Protein AF-A0A183PW23-F1 (afdb_monomer_lite)

Sequence (279 aa):
LYFDKVSYIGGGRPQRYSFQGCLRQIRINGIDVEWDKLDPTTRHRSIINGSCMIQDRCNPNPCKHEAPCSQTGSTFYCDCTNTGYAGAVCHQSEYFTSCSEAGLFYALQQSTINITIDMDGSGVLEPIEVTCDFTDQNTVMTMLHHDAPDDVVVDGYQAPGSYRRKLNYGRADRETLGELVRRSIECDQSLTYQCWNAKLLQLPAGGGTTYENRAWGWWVSQDGRPQFYWGGGVPGLQKCACGVEGTCTGDSLTCNCDSDGSATPPLVDTGLLQFKVSN

Secondary structure (DSSP, 8-state):
--------SS--SS-S----S--S--EETTEE--GGGS-GGGS-TT--SS------TTSS---STTPPEEE-SS-EEE--TTTTEETTTT-EE-SBS-HHHHHHHHTTT-SEEEEEE-SSSSSSSPPEEEEEE-SSTT--EEE---S--S-----S--STT-S------TT--HHHHHHHHHHSS---EEEEEEESS--SSSPPTT-SSSSTTS-S--EE-TTS-EE---TT--TTS---HHHHHT--STT-SS-GGGSSS-SSPPEEEEEEE------

Structure (mmCIF, N/CA/C/O backbone):
data_AF-A0A183PW23-F1
#
_entry.id   AF-A0A183PW23-F1
#
loop_
_atom_site.group_PDB
_atom_site.id
_atom_site.type_symbol
_atom_site.label_atom_id
_atom_site.label_alt_id
_atom_site.label_comp_id
_atom_site.label_asym_id
_atom_site.label_entity_id
_atom_site.label_seq_id
_atom_site.pdbx_PDB_ins_code
_atom_site.Cartn_x
_atom_site.Cartn_y
_atom_site.Cartn_z
_atom_site.occupancy
_atom_site.B_iso_or_equiv
_atom_site.auth_seq_id
_atom_site.auth_comp_id
_atom_site.auth_asym_id
_atom_site.auth_atom_id
_atom_site.pdbx_PDB_model_num
ATOM 1 N N . LEU A 1 1 ? 60.496 -6.733 -50.782 1.00 38.72 1 LEU A N 1
ATOM 2 C CA . LEU A 1 1 ? 59.115 -6.209 -50.694 1.00 38.72 1 LEU A CA 1
ATOM 3 C C . LEU A 1 1 ? 58.920 -5.689 -49.278 1.00 38.72 1 LEU A C 1
ATOM 5 O O . LEU A 1 1 ? 58.749 -6.486 -48.366 1.00 38.72 1 LEU A O 1
ATOM 9 N N . TYR A 1 2 ? 59.094 -4.383 -49.084 1.00 41.22 2 TYR A N 1
ATOM 10 C CA . TYR A 1 2 ? 58.805 -3.727 -47.810 1.00 41.22 2 TYR A CA 1
ATOM 11 C C . TYR A 1 2 ? 57.298 -3.471 -47.809 1.00 41.22 2 TYR A C 1
ATOM 13 O O . TYR A 1 2 ? 56.807 -2.719 -48.644 1.00 41.22 2 TYR A O 1
ATOM 21 N N . PHE A 1 3 ? 56.549 -4.180 -46.970 1.00 47.16 3 PHE A N 1
ATOM 22 C CA . PHE A 1 3 ? 55.158 -3.823 -46.736 1.00 47.16 3 PHE A CA 1
ATOM 23 C C . PHE A 1 3 ? 55.173 -2.709 -45.698 1.00 47.16 3 PHE A C 1
ATOM 25 O O . PHE A 1 3 ? 55.519 -2.961 -44.541 1.00 47.16 3 PHE A O 1
ATOM 32 N N . ASP A 1 4 ? 54.832 -1.487 -46.104 1.00 57.78 4 ASP A N 1
ATOM 33 C CA . ASP A 1 4 ? 54.520 -0.437 -45.143 1.00 57.78 4 ASP A CA 1
ATOM 34 C C . ASP A 1 4 ? 53.407 -0.958 -44.234 1.00 57.78 4 ASP A C 1
ATOM 36 O O . ASP A 1 4 ? 52.317 -1.328 -44.684 1.00 57.78 4 ASP A O 1
ATOM 40 N N . LYS A 1 5 ? 53.703 -1.064 -42.937 1.00 62.53 5 LYS A N 1
ATOM 41 C CA . LYS A 1 5 ? 52.697 -1.425 -41.941 1.00 62.53 5 LYS A CA 1
ATOM 42 C C . LYS A 1 5 ? 51.718 -0.260 -41.842 1.00 62.53 5 LYS A C 1
ATOM 44 O O . LYS A 1 5 ? 51.987 0.724 -41.161 1.00 62.53 5 LYS A O 1
ATOM 49 N N . VAL A 1 6 ? 50.587 -0.370 -42.532 1.00 71.38 6 VAL A N 1
ATOM 50 C CA . VAL A 1 6 ? 49.488 0.589 -42.413 1.00 71.38 6 VAL A CA 1
ATOM 51 C C . VAL A 1 6 ? 48.767 0.337 -41.091 1.00 71.38 6 VAL A C 1
ATOM 53 O O . VAL A 1 6 ? 48.172 -0.722 -40.892 1.00 71.38 6 VAL A O 1
ATOM 56 N N . SER A 1 7 ? 48.815 1.320 -40.196 1.00 73.56 7 SER A N 1
ATOM 57 C CA . SER A 1 7 ? 48.045 1.322 -38.952 1.00 73.56 7 SER A CA 1
ATOM 58 C C . SER A 1 7 ? 46.729 2.060 -39.171 1.00 73.56 7 SER A C 1
ATOM 60 O O . SER A 1 7 ? 46.723 3.208 -39.609 1.00 73.56 7 SER A O 1
ATOM 62 N N . TYR A 1 8 ? 45.611 1.415 -38.847 1.00 79.25 8 TYR A N 1
ATOM 63 C CA . TYR A 1 8 ? 44.294 2.047 -38.864 1.00 79.25 8 TYR A CA 1
ATOM 64 C C . TYR A 1 8 ? 43.950 2.547 -37.463 1.00 79.25 8 TYR A C 1
ATOM 66 O O . TYR A 1 8 ? 44.144 1.836 -36.478 1.00 79.25 8 TYR A O 1
ATOM 74 N N . ILE A 1 9 ? 43.421 3.765 -37.373 1.00 80.00 9 ILE A N 1
ATOM 75 C CA . ILE A 1 9 ? 42.962 4.361 -36.118 1.00 80.00 9 ILE A CA 1
ATOM 76 C C . ILE A 1 9 ? 41.440 4.461 -36.190 1.00 80.00 9 ILE A C 1
ATOM 78 O O . ILE A 1 9 ? 40.901 5.065 -37.115 1.00 80.00 9 ILE A O 1
ATOM 82 N N . GLY A 1 10 ? 40.743 3.847 -35.231 1.00 78.94 10 GLY A N 1
ATOM 83 C CA . GLY A 1 10 ? 39.281 3.901 -35.154 1.00 78.94 10 GLY A CA 1
ATOM 84 C C . GLY A 1 10 ? 38.534 3.074 -36.212 1.00 78.94 10 GLY A C 1
ATOM 85 O O . GLY A 1 10 ? 37.346 3.290 -36.420 1.00 78.94 10 GLY A O 1
ATOM 86 N N . GLY A 1 11 ? 39.189 2.121 -36.878 1.00 78.50 11 GLY A N 1
ATOM 87 C CA . GLY A 1 11 ? 38.564 1.221 -37.854 1.00 78.50 11 GLY A CA 1
ATOM 88 C C . GLY A 1 11 ? 39.561 0.214 -38.426 1.00 78.50 11 GLY A C 1
ATOM 89 O O . GLY A 1 11 ? 40.685 0.114 -37.944 1.00 78.50 11 GLY A O 1
ATOM 90 N N . GLY A 1 12 ? 39.170 -0.529 -39.463 1.00 75.69 12 GLY A N 1
ATOM 91 C CA . GLY A 1 12 ? 40.051 -1.492 -40.131 1.00 75.69 12 GLY A CA 1
ATOM 92 C C . GLY A 1 12 ? 39.490 -2.005 -41.456 1.00 75.69 12 GLY A C 1
ATOM 93 O O . GLY A 1 12 ? 38.368 -1.669 -41.842 1.00 75.69 12 GLY A O 1
ATOM 94 N N . ARG A 1 13 ? 40.278 -2.820 -42.168 1.00 72.06 13 ARG A N 1
ATOM 95 C CA . ARG A 1 13 ? 39.834 -3.557 -43.361 1.00 72.06 13 ARG A CA 1
ATOM 96 C C . ARG A 1 13 ? 39.830 -5.070 -43.080 1.00 72.06 13 ARG A C 1
ATOM 98 O O . ARG A 1 13 ? 40.847 -5.568 -42.606 1.00 72.06 13 ARG A O 1
ATOM 105 N N . PRO A 1 14 ? 38.752 -5.804 -43.417 1.00 66.69 14 PRO A N 1
ATOM 106 C CA . PRO A 1 14 ? 37.478 -5.302 -43.940 1.00 66.69 14 PRO A CA 1
ATOM 107 C C . PRO A 1 14 ? 36.703 -4.508 -42.874 1.00 66.69 14 PRO A C 1
ATOM 109 O O . PRO A 1 14 ? 36.772 -4.819 -41.686 1.00 66.69 14 PRO A O 1
ATOM 112 N N . GLN A 1 15 ? 35.967 -3.480 -43.301 1.00 65.25 15 GLN A N 1
ATOM 113 C CA . GLN A 1 15 ? 35.147 -2.661 -42.404 1.00 65.25 15 GLN A CA 1
ATOM 114 C C . GLN A 1 15 ? 33.946 -3.477 -41.919 1.00 65.25 15 GLN A C 1
ATOM 116 O O . GLN A 1 15 ? 32.915 -3.524 -42.581 1.00 65.25 15 GLN A O 1
ATOM 121 N N . ARG A 1 16 ? 34.091 -4.157 -40.780 1.00 61.84 16 ARG A N 1
ATOM 122 C CA . ARG A 1 16 ? 32.951 -4.753 -40.064 1.00 61.84 16 ARG A CA 1
ATOM 123 C C . ARG A 1 16 ? 32.475 -3.863 -38.922 1.00 61.84 16 ARG A C 1
ATOM 125 O O . ARG A 1 16 ? 31.277 -3.684 -38.769 1.00 61.84 16 ARG A O 1
ATOM 132 N N . TYR A 1 17 ? 33.408 -3.265 -38.182 1.00 67.06 17 TYR A N 1
ATOM 133 C CA . TYR A 1 17 ? 33.128 -2.352 -37.076 1.00 67.06 17 TYR A CA 1
ATOM 134 C C . TYR A 1 17 ? 34.172 -1.231 -37.064 1.00 67.06 17 TYR A C 1
ATOM 136 O O . TYR A 1 17 ? 35.362 -1.485 -37.264 1.00 67.06 17 TYR A O 1
ATOM 144 N N . SER A 1 18 ? 33.718 -0.002 -36.836 1.00 79.38 18 SER A N 1
ATOM 145 C CA . SER A 1 18 ? 34.556 1.192 -36.701 1.00 79.38 18 SER A CA 1
ATOM 146 C C . SER A 1 18 ? 34.210 1.881 -35.387 1.00 79.38 18 SER A C 1
ATOM 148 O O . SER A 1 18 ? 33.091 1.762 -34.892 1.00 79.38 18 SER A O 1
ATOM 150 N N . PHE A 1 19 ? 35.165 2.602 -34.819 1.00 83.88 19 PHE A N 1
ATOM 151 C CA . PHE A 1 19 ? 34.952 3.390 -33.618 1.00 83.88 19 PHE A CA 1
ATOM 152 C C . PHE A 1 19 ? 33.948 4.516 -33.897 1.00 83.88 19 PHE A C 1
ATOM 154 O O . PHE A 1 19 ? 34.124 5.302 -34.828 1.00 83.88 19 PHE A O 1
ATOM 161 N N . GLN A 1 20 ? 32.913 4.600 -33.063 1.00 81.06 20 GLN A N 1
ATOM 162 C CA . GLN A 1 20 ? 31.949 5.693 -33.047 1.00 81.06 20 GLN A CA 1
ATOM 163 C C . GLN A 1 20 ? 32.025 6.344 -31.670 1.00 81.06 20 GLN A C 1
ATOM 165 O O . GLN A 1 20 ? 31.544 5.802 -30.681 1.00 81.06 20 GLN A O 1
ATOM 170 N N . GLY A 1 21 ? 32.710 7.474 -31.596 1.00 81.94 21 GLY A N 1
ATOM 171 C CA . GLY A 1 21 ? 33.104 8.063 -30.328 1.00 81.94 21 GLY A CA 1
ATOM 172 C C . GLY A 1 21 ? 33.870 9.358 -30.551 1.00 81.94 21 GLY A C 1
ATOM 173 O O . GLY A 1 21 ? 34.148 9.743 -31.688 1.00 81.94 21 GLY A O 1
ATOM 174 N N . CYS A 1 22 ? 34.280 9.989 -29.460 1.00 85.38 22 CYS A N 1
ATOM 175 C CA . CYS A 1 22 ? 35.210 11.107 -29.501 1.00 85.38 22 CYS A CA 1
ATOM 176 C C . CYS A 1 22 ? 36.550 10.661 -28.927 1.00 85.38 22 CYS A C 1
ATOM 178 O O . CYS A 1 22 ? 36.616 10.128 -27.820 1.00 85.38 22 CYS A O 1
ATOM 180 N N . LEU A 1 23 ? 37.622 10.869 -29.689 1.00 86.88 23 LEU A N 1
ATOM 181 C CA . LEU A 1 23 ? 38.984 10.627 -29.227 1.00 86.88 23 LEU A CA 1
ATOM 182 C C . LEU A 1 23 ? 39.590 11.967 -28.842 1.00 86.88 23 LEU A C 1
ATOM 184 O O . LEU A 1 23 ? 39.728 12.854 -29.679 1.00 86.88 23 LEU A O 1
ATOM 188 N N . ARG A 1 24 ? 39.948 12.109 -27.567 1.00 87.06 24 ARG A N 1
ATOM 189 C CA . ARG A 1 24 ? 40.637 13.306 -27.076 1.00 87.06 24 ARG A CA 1
ATOM 190 C C . ARG A 1 24 ? 42.134 13.265 -27.371 1.00 87.06 24 ARG A C 1
ATOM 192 O O . ARG A 1 24 ? 42.734 14.300 -27.626 1.00 87.06 24 ARG A O 1
ATOM 199 N N . GLN A 1 25 ? 42.734 12.079 -27.304 1.00 88.56 25 GLN A N 1
ATOM 200 C CA . GLN A 1 25 ? 44.167 11.886 -27.486 1.00 88.56 25 GLN A CA 1
ATOM 201 C C . GLN A 1 25 ? 44.439 10.492 -28.041 1.00 88.56 25 GLN A C 1
ATOM 203 O O . GLN A 1 25 ? 43.834 9.515 -27.599 1.00 88.56 25 GLN A O 1
ATOM 208 N N . ILE A 1 26 ? 45.359 10.404 -28.999 1.00 87.88 26 ILE A N 1
ATOM 209 C CA . ILE A 1 26 ? 45.811 9.146 -29.590 1.00 87.88 26 ILE A CA 1
ATOM 210 C C . ILE A 1 26 ? 47.333 9.108 -29.485 1.00 87.88 26 ILE A C 1
ATOM 212 O O . ILE A 1 26 ? 48.004 10.041 -29.918 1.00 87.88 26 ILE A O 1
ATOM 216 N N . ARG A 1 27 ? 47.872 8.019 -28.930 1.00 90.00 27 ARG A N 1
ATOM 217 C CA . ARG A 1 27 ? 49.314 7.766 -28.823 1.00 90.00 27 ARG A CA 1
ATOM 218 C C . ARG A 1 27 ? 49.666 6.462 -29.514 1.00 90.00 27 ARG A C 1
ATOM 220 O O . ARG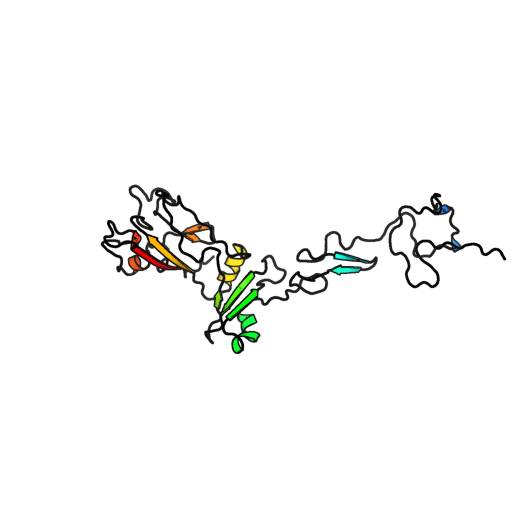 A 1 27 ? 49.048 5.439 -29.232 1.00 90.00 27 ARG A O 1
ATOM 227 N N . ILE A 1 28 ? 50.680 6.485 -30.372 1.00 85.31 28 ILE A N 1
ATOM 228 C CA . ILE A 1 28 ? 51.217 5.291 -31.034 1.00 85.31 28 ILE A CA 1
ATOM 229 C C . ILE A 1 28 ? 52.700 5.204 -30.689 1.00 85.31 28 ILE A C 1
ATOM 231 O O . ILE A 1 28 ? 53.453 6.136 -30.948 1.00 85.31 28 ILE A O 1
ATOM 235 N N . ASN A 1 29 ? 53.121 4.095 -30.071 1.00 87.31 29 ASN A N 1
ATOM 236 C CA . ASN A 1 29 ? 54.501 3.889 -29.606 1.00 87.31 29 ASN A CA 1
ATOM 237 C C . ASN A 1 29 ? 55.037 5.039 -28.726 1.00 87.31 29 ASN A C 1
ATOM 239 O O . ASN A 1 29 ? 56.203 5.408 -28.815 1.00 87.31 29 ASN A O 1
ATOM 243 N N . GLY A 1 30 ? 54.173 5.629 -27.893 1.00 87.81 30 GLY A N 1
ATOM 244 C CA . GLY A 1 30 ? 54.530 6.739 -27.000 1.00 87.81 30 GLY A CA 1
ATOM 245 C C . GLY A 1 30 ? 54.560 8.125 -27.653 1.00 87.81 30 GLY A C 1
ATOM 246 O O . GLY A 1 30 ? 54.764 9.105 -26.944 1.00 87.81 30 GLY A O 1
ATOM 247 N N . ILE A 1 31 ? 54.313 8.227 -28.961 1.00 88.06 31 ILE A N 1
ATOM 248 C CA . ILE A 1 31 ? 54.266 9.495 -29.697 1.00 88.06 31 ILE A CA 1
ATOM 249 C C . ILE A 1 31 ? 52.804 9.916 -29.874 1.00 88.06 31 ILE A C 1
ATOM 251 O O . ILE A 1 31 ? 51.972 9.110 -30.304 1.00 88.06 31 ILE A O 1
ATOM 255 N N . ASP A 1 32 ? 52.486 11.167 -29.532 1.00 90.19 32 ASP A N 1
ATOM 256 C CA . ASP A 1 32 ? 51.164 11.754 -29.762 1.00 90.19 32 ASP A CA 1
ATOM 257 C C . ASP A 1 32 ? 50.894 11.897 -31.270 1.00 90.19 32 ASP A C 1
ATOM 259 O O . ASP A 1 32 ? 51.731 12.374 -32.038 1.00 90.19 32 ASP A O 1
ATOM 263 N N . VAL A 1 33 ? 49.710 11.468 -31.702 1.00 86.88 33 VAL A N 1
ATOM 264 C CA . VAL A 1 33 ? 49.259 11.631 -33.085 1.00 86.88 33 VAL A CA 1
ATOM 265 C C . VAL A 1 33 ? 48.689 13.035 -33.249 1.00 86.88 33 VAL A C 1
ATOM 267 O O . VAL A 1 33 ? 47.600 13.341 -32.767 1.00 86.88 33 VAL A O 1
ATOM 270 N N . GLU A 1 34 ? 49.423 13.888 -33.956 1.00 87.31 34 GLU A N 1
ATOM 271 C CA . GLU A 1 34 ? 48.989 15.245 -34.282 1.00 87.31 34 GLU A CA 1
ATOM 272 C C . GLU A 1 34 ? 48.122 15.246 -35.548 1.00 87.31 34 GLU A C 1
ATOM 274 O O . GLU A 1 34 ? 48.579 14.863 -36.627 1.00 87.31 34 GLU A O 1
ATOM 279 N N . TRP A 1 35 ? 46.870 15.703 -35.428 1.00 85.38 35 TRP A N 1
ATOM 280 C CA . TRP A 1 35 ? 45.889 15.706 -36.521 1.00 85.38 35 TRP A CA 1
ATOM 281 C C . TRP A 1 35 ? 46.404 16.387 -37.793 1.00 85.38 35 TRP A C 1
ATOM 283 O O . TRP A 1 35 ? 46.244 15.850 -38.888 1.00 85.38 35 TRP A O 1
ATOM 293 N N . ASP A 1 36 ? 47.062 17.538 -37.659 1.00 87.06 36 ASP A N 1
ATOM 294 C CA . ASP A 1 36 ? 47.535 18.335 -38.795 1.00 87.06 36 ASP A CA 1
ATOM 295 C C . ASP A 1 36 ? 48.702 17.678 -39.548 1.00 87.06 36 ASP A C 1
ATOM 297 O O . ASP A 1 36 ? 48.933 17.999 -40.712 1.00 87.06 36 ASP A O 1
ATOM 301 N N . LYS A 1 37 ? 49.389 16.707 -38.927 1.00 87.25 37 LYS A N 1
ATOM 302 C CA . LYS A 1 37 ? 50.489 15.940 -39.535 1.00 87.25 37 LYS A CA 1
ATOM 303 C C . LYS A 1 37 ? 50.028 14.668 -40.262 1.00 87.25 37 LYS A C 1
ATOM 305 O O . LYS A 1 37 ? 50.840 14.028 -40.924 1.00 87.25 37 LYS A O 1
ATOM 310 N N . LEU A 1 38 ? 48.754 14.279 -40.148 1.00 83.06 38 LEU A N 1
ATOM 311 C CA . LEU A 1 38 ? 48.199 13.114 -40.852 1.00 83.06 38 LEU A CA 1
ATOM 312 C C . LEU A 1 38 ? 47.933 13.425 -42.333 1.00 83.06 38 LEU A C 1
ATOM 314 O O . LEU A 1 38 ? 47.516 14.531 -42.659 1.00 83.06 38 LEU A O 1
ATOM 318 N N . ASP A 1 39 ? 48.060 12.445 -43.229 1.00 86.06 39 ASP A N 1
ATOM 319 C CA . ASP A 1 39 ? 47.711 12.613 -44.650 1.00 86.06 39 ASP A CA 1
ATOM 320 C C . ASP A 1 39 ? 46.200 12.902 -44.821 1.00 86.06 39 ASP A C 1
ATOM 322 O O . ASP A 1 39 ? 45.382 12.035 -44.488 1.00 86.06 39 ASP A O 1
ATOM 326 N N . PRO A 1 40 ? 45.794 14.075 -45.353 1.00 83.75 40 PRO A N 1
ATOM 327 C CA . PRO A 1 40 ? 44.390 14.430 -45.564 1.00 83.75 40 PRO A CA 1
ATOM 328 C C . PRO A 1 40 ? 43.612 13.438 -46.435 1.00 83.75 40 PRO A C 1
ATOM 330 O O . PRO A 1 40 ? 42.423 13.234 -46.200 1.00 83.75 40 PRO A O 1
ATOM 333 N N . THR A 1 41 ? 44.265 12.796 -47.409 1.00 84.00 41 THR A N 1
ATOM 334 C CA . THR A 1 41 ? 43.621 11.873 -48.361 1.00 84.00 41 THR A CA 1
ATOM 335 C C . THR A 1 41 ? 43.208 10.547 -47.724 1.00 84.00 41 THR A C 1
ATOM 337 O O . THR A 1 41 ? 42.312 9.864 -48.218 1.00 84.00 41 THR A O 1
ATOM 340 N N . THR A 1 42 ? 43.818 10.201 -46.589 1.00 80.12 42 THR A N 1
ATOM 341 C CA . THR A 1 42 ? 43.529 8.975 -45.832 1.00 80.12 42 THR A CA 1
ATOM 342 C C . THR A 1 42 ? 42.456 9.152 -44.756 1.00 80.12 42 THR A C 1
ATOM 344 O O . THR A 1 42 ? 42.025 8.174 -44.140 1.00 80.12 42 THR A O 1
ATOM 347 N N . ARG A 1 43 ? 41.992 10.386 -44.520 1.00 84.06 43 ARG A N 1
ATOM 348 C CA . ARG A 1 43 ? 41.006 10.695 -43.478 1.00 84.06 43 ARG A CA 1
ATOM 349 C C . ARG A 1 43 ? 39.605 10.338 -43.960 1.00 84.06 43 ARG A C 1
ATOM 351 O O . ARG A 1 43 ? 39.178 10.730 -45.044 1.00 84.06 43 ARG A O 1
ATOM 358 N N . HIS A 1 44 ? 38.848 9.623 -43.131 1.00 85.06 44 HIS A N 1
ATOM 359 C CA . HIS A 1 44 ? 37.446 9.364 -43.436 1.00 85.06 44 HIS A CA 1
ATOM 360 C C . HIS A 1 44 ? 36.619 10.641 -43.234 1.00 85.06 44 HIS A C 1
ATOM 362 O O . HIS A 1 44 ? 36.736 11.303 -42.205 1.00 85.06 44 HIS A O 1
ATOM 368 N N . ARG A 1 45 ? 35.724 10.947 -44.180 1.00 84.38 45 ARG A N 1
ATOM 369 C CA . ARG A 1 45 ? 34.854 12.145 -44.184 1.00 84.38 45 ARG A CA 1
ATOM 370 C C . ARG A 1 45 ? 33.991 12.342 -42.931 1.00 84.38 45 ARG A C 1
ATOM 372 O O . ARG A 1 45 ? 33.510 13.438 -42.689 1.00 84.38 45 ARG A O 1
ATOM 379 N N . SER A 1 46 ? 33.763 11.277 -42.166 1.00 80.62 46 SER A N 1
ATOM 380 C CA . SER A 1 46 ? 32.970 11.311 -40.929 1.00 80.62 46 SER A CA 1
ATOM 381 C C . SER A 1 46 ? 33.760 11.788 -39.70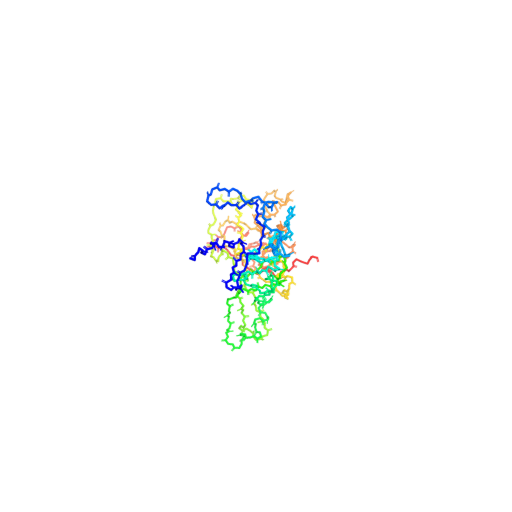5 1.00 80.62 46 SER A C 1
ATOM 383 O O . SER A 1 46 ? 33.167 11.930 -38.642 1.00 80.62 46 SER A O 1
ATOM 385 N N . ILE A 1 47 ? 35.078 11.993 -39.819 1.00 83.56 47 ILE A N 1
ATOM 386 C CA . ILE A 1 47 ? 35.911 12.464 -38.709 1.00 83.56 47 ILE A CA 1
ATOM 387 C C . ILE A 1 47 ? 35.887 13.993 -38.684 1.00 83.56 47 ILE A C 1
ATOM 389 O O . ILE A 1 47 ? 36.278 14.643 -39.652 1.00 83.56 47 ILE A O 1
ATOM 393 N N . ILE A 1 48 ? 35.459 14.555 -37.557 1.00 84.44 48 ILE A N 1
ATOM 394 C CA . ILE A 1 48 ? 35.406 15.998 -37.314 1.00 84.44 48 ILE A CA 1
ATOM 395 C C . ILE A 1 48 ? 36.474 16.332 -36.270 1.00 84.44 48 ILE A C 1
ATOM 397 O O . ILE A 1 48 ? 36.472 15.755 -35.185 1.00 84.44 48 ILE A O 1
ATOM 401 N N . ASN A 1 49 ? 37.396 17.244 -36.592 1.00 85.94 49 ASN A N 1
ATOM 402 C CA . ASN A 1 49 ? 38.400 17.720 -35.638 1.00 85.94 49 ASN A CA 1
ATOM 403 C C . ASN A 1 49 ? 37.870 18.911 -34.828 1.00 85.94 49 ASN A C 1
ATOM 405 O O . ASN A 1 49 ? 37.148 19.752 -35.359 1.00 85.94 49 ASN A O 1
ATOM 409 N N . GLY A 1 50 ? 38.255 18.994 -33.555 1.00 83.19 50 GLY A N 1
ATOM 410 C CA . GLY A 1 50 ? 37.924 20.120 -32.675 1.00 83.19 50 GLY A CA 1
ATOM 411 C C . GLY A 1 50 ? 36.489 20.141 -32.137 1.00 83.19 50 GLY A C 1
ATOM 412 O O . GLY A 1 50 ? 36.135 21.069 -31.416 1.00 83.19 50 GLY A O 1
ATOM 413 N N . SER A 1 51 ? 35.664 19.136 -32.444 1.00 82.56 51 SER A N 1
ATOM 414 C CA . SER A 1 51 ? 34.301 19.028 -31.918 1.00 82.56 51 SER A CA 1
ATOM 415 C C . SER A 1 51 ? 33.921 17.578 -31.628 1.00 82.56 51 SER A C 1
ATOM 417 O O . SER A 1 51 ? 34.310 16.663 -32.351 1.00 82.56 51 SER A O 1
ATOM 419 N N . CYS A 1 52 ? 33.142 17.382 -30.564 1.00 82.88 52 CYS A N 1
ATOM 420 C CA . CYS A 1 52 ? 32.525 16.114 -30.206 1.00 82.88 52 CYS A CA 1
ATOM 421 C C . CYS A 1 52 ? 31.008 16.287 -30.256 1.00 82.88 52 CYS A C 1
ATOM 423 O O . CYS A 1 52 ? 30.415 16.863 -29.350 1.00 82.88 52 CYS A O 1
ATOM 425 N N . MET A 1 53 ? 30.388 15.799 -31.328 1.00 79.00 53 MET A N 1
ATOM 426 C CA . MET A 1 53 ? 28.939 15.912 -31.543 1.00 79.00 53 MET A CA 1
ATOM 427 C C . MET A 1 53 ? 28.159 14.708 -30.995 1.00 79.00 53 MET A C 1
ATOM 429 O O . MET A 1 53 ? 26.994 14.516 -31.339 1.00 79.00 53 MET A O 1
ATOM 433 N N . ILE A 1 54 ? 28.793 13.863 -30.175 1.00 80.25 54 ILE A N 1
ATOM 434 C CA . ILE A 1 54 ? 28.093 12.763 -29.512 1.00 80.25 54 ILE A CA 1
ATOM 435 C C . ILE A 1 54 ? 27.333 13.339 -28.331 1.00 80.25 54 ILE A C 1
ATOM 437 O O . ILE A 1 54 ? 27.919 13.851 -27.382 1.00 80.25 54 ILE A O 1
ATOM 441 N N . GLN A 1 55 ? 26.013 13.254 -28.424 1.00 84.12 55 GLN A N 1
ATOM 442 C CA . GLN A 1 55 ? 25.125 13.568 -27.325 1.00 84.12 55 GLN A CA 1
ATOM 443 C C . GLN A 1 55 ? 25.095 12.379 -26.372 1.00 84.12 55 GLN A C 1
ATOM 445 O O . GLN A 1 55 ? 24.794 11.269 -26.806 1.00 84.12 55 GLN A O 1
ATOM 450 N N . ASP A 1 56 ? 25.360 12.625 -25.092 1.00 88.12 56 ASP A N 1
ATOM 451 C CA . ASP A 1 56 ? 25.090 11.643 -24.050 1.00 88.12 56 ASP A CA 1
ATOM 452 C C . ASP A 1 56 ? 23.572 11.496 -23.895 1.00 88.12 56 ASP A C 1
ATOM 454 O O . ASP A 1 56 ? 22.896 12.346 -23.319 1.00 88.12 56 ASP A O 1
ATOM 458 N N . ARG A 1 57 ? 23.021 10.437 -24.489 1.00 92.44 57 ARG A N 1
ATOM 459 C CA . ARG A 1 57 ? 21.584 10.143 -24.487 1.00 92.44 57 ARG A CA 1
ATOM 460 C C . ARG A 1 57 ? 21.098 9.531 -23.178 1.00 92.44 57 ARG A C 1
ATOM 462 O O . ARG A 1 57 ? 19.891 9.448 -22.991 1.00 92.44 57 ARG A O 1
ATOM 469 N N . CYS A 1 58 ? 22.013 9.110 -22.308 1.00 94.81 58 CYS A N 1
ATOM 470 C CA . CYS A 1 58 ? 21.702 8.547 -20.999 1.00 94.81 58 CYS A CA 1
ATOM 471 C C . CYS A 1 58 ? 21.822 9.579 -19.868 1.00 94.81 58 CYS A C 1
ATOM 473 O O . CYS A 1 58 ? 21.703 9.206 -18.703 1.00 94.81 58 CYS A O 1
ATOM 475 N N . ASN A 1 59 ? 22.055 10.860 -20.185 1.00 92.88 59 ASN A N 1
ATOM 476 C CA . ASN A 1 59 ? 22.163 11.920 -19.191 1.00 92.88 59 ASN A CA 1
ATOM 477 C C . ASN A 1 59 ? 21.335 13.170 -19.579 1.00 92.88 59 ASN A C 1
ATOM 479 O O . ASN A 1 59 ? 21.720 13.889 -20.507 1.00 92.88 59 ASN A O 1
ATOM 483 N N . PRO A 1 60 ? 20.226 13.464 -18.868 1.00 93.62 60 PRO A N 1
ATOM 484 C CA . PRO A 1 60 ? 19.657 12.663 -17.775 1.00 93.62 60 PRO A CA 1
ATOM 485 C C . PRO A 1 60 ? 19.146 11.302 -18.274 1.00 93.62 60 PRO A C 1
ATOM 487 O O . PRO A 1 60 ? 18.812 11.168 -19.450 1.00 93.62 60 PRO A O 1
ATOM 490 N N . ASN A 1 61 ? 19.098 10.297 -17.390 1.00 95.56 61 ASN A N 1
ATOM 491 C CA . ASN A 1 61 ? 18.648 8.950 -17.750 1.00 95.56 61 ASN A CA 1
ATOM 492 C C . ASN A 1 61 ? 17.195 9.004 -18.276 1.00 95.56 61 ASN A C 1
ATOM 494 O O . ASN A 1 61 ? 16.307 9.404 -17.521 1.00 95.56 61 ASN A O 1
ATOM 498 N N . PRO A 1 62 ? 16.934 8.635 -19.547 1.00 95.81 62 PRO A N 1
ATOM 499 C CA . PRO A 1 62 ? 15.586 8.655 -20.111 1.00 95.81 62 PRO A CA 1
ATOM 500 C C . PRO A 1 62 ? 14.719 7.477 -19.643 1.00 95.81 62 PRO A C 1
ATOM 502 O O . PRO A 1 62 ? 13.505 7.501 -19.850 1.00 95.81 62 PRO A O 1
ATOM 505 N N . CYS A 1 63 ? 15.321 6.440 -19.061 1.00 97.31 63 CYS A N 1
ATOM 506 C CA . CYS A 1 63 ? 14.636 5.234 -18.626 1.00 97.31 63 CYS A CA 1
ATOM 507 C C . CYS A 1 63 ? 13.903 5.464 -17.297 1.00 97.31 63 CYS A C 1
ATOM 509 O O . CYS A 1 63 ? 14.440 6.076 -16.373 1.00 97.31 63 CYS A O 1
ATOM 511 N N . LYS A 1 64 ? 12.661 4.982 -17.205 1.00 95.56 64 LYS A N 1
ATOM 512 C CA . LYS A 1 64 ? 11.832 5.066 -15.995 1.00 95.56 64 LYS A CA 1
ATOM 513 C C . LYS A 1 64 ? 12.209 3.985 -14.975 1.00 95.56 64 LYS A C 1
ATOM 515 O O . LYS A 1 64 ? 12.928 3.048 -15.311 1.00 95.56 64 LYS A O 1
ATOM 520 N N . HIS A 1 65 ? 11.729 4.147 -13.738 1.00 93.44 65 HIS A N 1
ATOM 521 C CA . HIS A 1 65 ? 11.925 3.202 -12.623 1.00 93.44 65 HIS A CA 1
ATOM 522 C C . HIS A 1 65 ? 13.397 2.830 -12.402 1.00 93.44 65 HIS A C 1
ATOM 524 O O . HIS A 1 65 ? 13.744 1.668 -12.219 1.00 93.44 65 HIS A O 1
ATOM 530 N N . GLU A 1 66 ? 14.269 3.841 -12.507 1.00 93.19 66 GLU A N 1
ATOM 531 C CA . GLU A 1 66 ? 15.721 3.728 -12.304 1.00 93.19 66 GLU A CA 1
ATOM 532 C C . GLU A 1 66 ? 16.415 2.686 -13.198 1.00 93.19 66 GLU A C 1
ATOM 534 O O . GLU A 1 66 ? 17.543 2.266 -12.931 1.00 93.19 66 GLU A O 1
ATOM 539 N N . ALA A 1 67 ? 15.770 2.302 -14.302 1.00 96.81 67 ALA A N 1
ATOM 540 C CA . ALA A 1 67 ? 16.279 1.285 -15.202 1.00 96.81 67 ALA A CA 1
ATOM 541 C C . ALA A 1 67 ? 17.637 1.696 -15.813 1.00 96.81 67 ALA A C 1
ATOM 543 O O . ALA A 1 67 ? 17.819 2.861 -16.204 1.00 96.81 67 ALA A O 1
ATOM 544 N N . PRO A 1 68 ? 18.606 0.767 -15.936 1.00 97.69 68 PRO A N 1
ATOM 545 C CA . PRO A 1 68 ? 19.901 1.064 -16.534 1.00 97.69 68 PRO A CA 1
ATOM 546 C C . PRO A 1 68 ? 19.785 1.541 -17.987 1.00 97.69 68 PRO A C 1
ATOM 548 O O . PRO A 1 68 ? 19.147 0.897 -18.822 1.00 97.69 68 PRO A O 1
ATOM 551 N N . CYS A 1 69 ? 20.466 2.646 -18.307 1.00 97.56 69 CYS A N 1
ATOM 552 C CA . CYS A 1 69 ? 20.576 3.162 -19.670 1.00 97.56 69 CYS A CA 1
ATOM 553 C C . CYS A 1 69 ? 21.936 2.831 -20.280 1.00 97.56 69 CYS A C 1
ATOM 555 O O . CYS A 1 69 ? 22.988 3.072 -19.684 1.00 97.56 69 CYS A O 1
ATOM 557 N N . SER A 1 70 ? 21.913 2.337 -21.513 1.00 95.75 70 SER A N 1
ATOM 558 C CA . SER A 1 70 ? 23.093 2.180 -22.362 1.00 95.75 70 SER A CA 1
ATOM 559 C C . SER A 1 70 ? 22.884 2.907 -23.689 1.00 95.75 70 SER A C 1
ATOM 561 O O . SER A 1 70 ? 21.753 3.121 -24.118 1.00 95.75 70 SER A O 1
ATOM 563 N N . GLN A 1 71 ? 23.962 3.317 -24.362 1.00 91.62 71 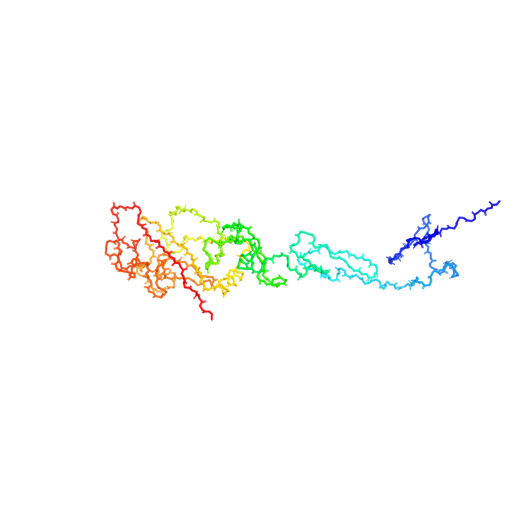GLN A N 1
ATOM 564 C CA . GLN A 1 71 ? 23.850 4.033 -25.634 1.00 91.62 71 GLN A CA 1
ATOM 565 C C . GLN A 1 71 ? 24.889 3.616 -26.668 1.00 91.62 71 GLN A C 1
ATOM 567 O O . GLN A 1 71 ? 25.976 3.134 -26.361 1.00 91.62 71 GLN A O 1
ATOM 572 N N . THR A 1 72 ? 24.532 3.877 -27.916 1.00 86.06 72 THR A N 1
ATOM 573 C CA . THR A 1 72 ? 25.397 3.882 -29.096 1.00 86.06 72 THR A CA 1
ATOM 574 C C . THR A 1 72 ? 25.517 5.321 -29.598 1.00 86.06 72 THR A C 1
ATOM 576 O O . THR A 1 72 ? 24.845 6.219 -29.093 1.00 86.06 72 THR A O 1
ATOM 579 N N . GLY A 1 73 ? 26.317 5.577 -30.637 1.00 79.19 73 GLY A N 1
ATOM 580 C CA . GLY A 1 73 ? 26.433 6.940 -31.165 1.00 79.19 73 GLY A CA 1
ATOM 581 C C . GLY A 1 73 ? 25.173 7.476 -31.864 1.00 79.19 73 GLY A C 1
ATOM 582 O O . GLY A 1 73 ? 25.139 8.658 -32.197 1.00 79.19 73 GLY A O 1
ATOM 583 N N . SER A 1 74 ? 24.145 6.651 -32.105 1.00 82.88 74 SER A N 1
ATOM 584 C CA . SER A 1 74 ? 22.877 7.082 -32.719 1.00 82.88 74 SER A CA 1
ATOM 585 C C . SER A 1 74 ? 21.656 6.932 -31.809 1.00 82.88 74 SER A C 1
ATOM 587 O O . SER A 1 74 ? 20.754 7.762 -31.903 1.00 82.88 74 SER A O 1
ATOM 589 N N . THR A 1 75 ? 21.623 5.946 -30.908 1.00 90.81 75 THR A N 1
ATOM 590 C CA . THR A 1 75 ? 20.448 5.626 -30.073 1.00 90.81 75 THR A CA 1
ATOM 591 C C . THR A 1 75 ? 20.828 5.200 -28.656 1.00 90.81 75 THR A C 1
ATOM 593 O O . THR A 1 75 ? 21.982 4.857 -28.408 1.00 90.81 75 THR A O 1
ATOM 596 N N . PHE A 1 76 ? 19.853 5.175 -27.750 1.00 94.44 76 PHE A N 1
ATOM 597 C CA . PHE A 1 76 ? 19.960 4.584 -26.417 1.00 94.44 76 PHE A CA 1
ATOM 598 C C . PHE A 1 76 ? 19.041 3.364 -26.273 1.00 94.44 76 PHE A C 1
ATOM 600 O O . PHE A 1 76 ? 18.171 3.137 -27.116 1.00 94.44 76 PHE A O 1
ATOM 607 N N . TYR A 1 77 ? 19.265 2.592 -25.214 1.00 97.44 77 TYR A N 1
ATOM 608 C CA . TYR A 1 77 ? 18.496 1.418 -24.830 1.00 97.44 77 TYR A CA 1
ATOM 609 C C . TYR A 1 77 ? 18.335 1.394 -23.313 1.00 97.44 77 TYR A C 1
ATOM 611 O O . TYR A 1 77 ? 19.302 1.630 -22.583 1.00 97.44 77 TYR A O 1
ATOM 619 N N . CYS A 1 78 ? 17.126 1.077 -22.868 1.00 98.12 78 CYS A N 1
ATOM 620 C CA . CYS A 1 78 ? 16.802 0.866 -21.466 1.00 98.12 78 CYS A CA 1
ATOM 621 C C . CYS A 1 78 ? 16.718 -0.630 -21.179 1.00 98.12 78 CYS A C 1
ATOM 623 O O . CYS A 1 78 ? 16.033 -1.355 -21.902 1.00 98.12 78 CYS A O 1
ATOM 625 N N . ASP A 1 79 ? 17.405 -1.083 -20.136 1.00 98.06 79 ASP A N 1
ATOM 626 C CA . ASP A 1 79 ? 17.233 -2.434 -19.614 1.00 98.06 79 ASP A CA 1
ATOM 627 C C . ASP A 1 79 ? 16.089 -2.441 -18.599 1.00 98.06 79 ASP A C 1
ATOM 629 O O . ASP A 1 79 ? 16.275 -2.095 -17.436 1.00 98.06 79 ASP A O 1
ATOM 633 N N . CYS A 1 80 ? 14.889 -2.806 -19.049 1.00 97.50 80 CYS A N 1
ATOM 634 C CA . CYS A 1 80 ? 13.712 -2.856 -18.183 1.00 97.50 80 CYS A CA 1
ATOM 635 C C . CYS A 1 80 ? 13.625 -4.140 -17.340 1.00 97.50 80 CYS A C 1
ATOM 637 O O . CYS A 1 80 ? 12.648 -4.338 -16.612 1.00 97.50 80 CYS A O 1
ATOM 639 N N . THR A 1 81 ? 14.625 -5.024 -17.418 1.00 96.00 81 THR A N 1
ATOM 640 C CA . THR A 1 81 ? 14.637 -6.280 -16.664 1.00 96.00 81 THR A CA 1
ATOM 641 C C . THR A 1 81 ? 14.541 -5.999 -15.163 1.00 96.00 81 THR A C 1
ATOM 643 O O . THR A 1 81 ? 15.256 -5.153 -14.633 1.00 96.00 81 THR A O 1
ATOM 646 N N . ASN A 1 82 ? 13.669 -6.736 -14.466 1.00 93.00 82 ASN A N 1
ATOM 647 C CA . ASN A 1 82 ? 13.397 -6.603 -13.026 1.00 93.00 82 ASN A CA 1
ATOM 648 C C . ASN A 1 82 ? 12.796 -5.260 -12.579 1.00 93.00 82 ASN A C 1
ATOM 650 O O . ASN A 1 82 ? 12.768 -4.985 -11.382 1.00 93.00 82 ASN A O 1
ATOM 654 N N . THR A 1 83 ? 12.297 -4.438 -13.504 1.00 94.31 83 THR A N 1
ATOM 655 C CA . THR A 1 83 ? 11.558 -3.219 -13.133 1.00 94.31 83 THR A CA 1
ATOM 656 C C . THR A 1 83 ? 10.071 -3.493 -12.903 1.00 94.31 83 THR A C 1
ATOM 658 O O . THR A 1 83 ? 9.435 -2.778 -12.139 1.00 94.31 83 THR A O 1
ATOM 661 N N . GLY A 1 84 ? 9.516 -4.538 -13.531 1.00 95.56 84 GLY A N 1
ATOM 662 C CA . GLY A 1 84 ? 8.064 -4.747 -13.617 1.00 95.56 84 GLY A CA 1
ATOM 663 C C . GLY A 1 84 ? 7.382 -3.848 -14.653 1.00 95.56 84 GLY A C 1
ATOM 664 O O . GLY A 1 84 ? 6.158 -3.736 -14.669 1.00 95.56 84 GLY A O 1
ATOM 665 N N . TYR A 1 85 ? 8.177 -3.191 -15.502 1.00 97.12 85 TYR A N 1
ATOM 666 C CA . TYR A 1 85 ? 7.718 -2.324 -16.574 1.00 97.12 85 TYR A CA 1
ATOM 667 C C . TYR A 1 85 ? 8.385 -2.695 -17.902 1.00 97.12 85 TYR A C 1
ATOM 669 O O . TYR A 1 85 ? 9.504 -3.195 -17.954 1.00 97.12 85 TYR A O 1
ATOM 677 N N . ALA A 1 86 ? 7.710 -2.370 -18.997 1.00 96.50 86 ALA A N 1
ATOM 678 C CA . ALA A 1 86 ? 8.095 -2.648 -20.367 1.00 96.50 86 ALA A CA 1
ATOM 679 C C . ALA A 1 86 ? 8.064 -1.384 -21.248 1.00 96.50 86 ALA A C 1
ATOM 681 O O . ALA A 1 86 ? 7.795 -0.255 -20.816 1.00 96.50 86 ALA A O 1
ATOM 682 N N . GLY A 1 87 ? 8.362 -1.579 -22.532 1.00 96.00 87 GLY A N 1
ATOM 683 C CA . GLY A 1 87 ? 8.446 -0.519 -23.533 1.00 96.00 87 GLY A CA 1
ATOM 684 C C . GLY A 1 87 ? 9.839 0.109 -23.625 1.00 96.00 87 GLY A C 1
ATOM 685 O O . GLY A 1 87 ? 10.716 -0.137 -22.805 1.00 96.00 87 GLY A O 1
ATOM 686 N N . ALA A 1 88 ? 10.050 0.954 -24.638 1.00 95.81 88 ALA A N 1
ATOM 687 C CA . ALA A 1 88 ? 11.381 1.474 -24.991 1.00 95.81 88 ALA A CA 1
ATOM 688 C C . ALA A 1 88 ? 12.095 2.260 -23.871 1.00 95.81 88 ALA A C 1
ATOM 690 O O . ALA A 1 88 ? 13.314 2.404 -23.901 1.00 95.81 88 ALA A O 1
ATOM 691 N N . VAL A 1 89 ? 11.327 2.777 -22.909 1.00 96.75 89 VAL A N 1
ATOM 692 C CA . VAL A 1 89 ? 11.800 3.550 -21.749 1.00 96.75 89 VAL A CA 1
ATOM 693 C C . VAL A 1 89 ? 11.230 3.029 -20.423 1.00 96.75 89 VAL A C 1
ATOM 695 O O . VAL A 1 89 ? 11.207 3.768 -19.445 1.00 96.75 89 VAL A O 1
ATOM 698 N N . CYS A 1 90 ? 10.749 1.780 -20.393 1.00 97.06 90 CYS A N 1
ATOM 699 C CA . CYS A 1 90 ? 10.176 1.138 -19.200 1.00 97.06 90 CYS A CA 1
ATOM 700 C C . CYS A 1 90 ? 8.963 1.891 -18.610 1.00 97.06 90 CYS A C 1
ATOM 702 O O . CYS A 1 90 ? 8.865 2.052 -17.401 1.00 97.06 90 CYS A O 1
ATOM 704 N N . HIS A 1 91 ? 8.067 2.411 -19.460 1.00 95.19 91 HIS A N 1
ATOM 705 C CA . HIS A 1 91 ? 6.916 3.241 -19.051 1.00 95.19 91 HIS A CA 1
ATOM 706 C C . HIS A 1 91 ? 5.568 2.500 -19.073 1.00 95.19 91 HIS A C 1
ATOM 708 O O . HIS A 1 91 ? 4.517 3.107 -18.882 1.00 95.19 91 HIS A O 1
ATOM 714 N N . GLN A 1 92 ? 5.571 1.220 -19.429 1.00 95.69 92 GLN A N 1
ATOM 715 C CA . GLN A 1 92 ? 4.359 0.421 -19.517 1.00 95.69 92 GLN A CA 1
ATOM 716 C C . GLN A 1 92 ? 4.371 -0.579 -18.374 1.00 95.69 92 GLN A C 1
ATOM 718 O O . GLN A 1 92 ? 5.240 -1.437 -18.358 1.00 95.69 92 GLN A O 1
ATOM 723 N N . SER A 1 93 ? 3.446 -0.472 -17.425 1.00 96.69 93 SER A N 1
ATOM 724 C CA . SER A 1 93 ? 3.368 -1.444 -16.330 1.00 96.69 93 SER A CA 1
ATOM 725 C C . SER A 1 93 ? 3.049 -2.838 -16.860 1.00 96.69 93 SER A C 1
ATOM 727 O O . SER A 1 93 ? 2.246 -2.982 -17.786 1.00 96.69 93 SER A O 1
ATOM 729 N N . GLU A 1 94 ? 3.696 -3.853 -16.291 1.00 96.44 94 GLU A N 1
ATOM 730 C CA . GLU A 1 94 ? 3.368 -5.263 -16.523 1.00 96.44 94 GLU A CA 1
ATOM 731 C C . GLU A 1 94 ? 2.408 -5.814 -15.454 1.00 96.44 94 GLU A C 1
ATOM 733 O O . GLU A 1 94 ? 1.958 -6.957 -15.555 1.00 96.44 94 GLU A O 1
ATOM 738 N N . TYR A 1 95 ? 2.080 -5.012 -14.436 1.00 97.38 95 TYR A N 1
ATOM 739 C CA . TYR A 1 95 ? 1.155 -5.373 -13.367 1.00 97.38 95 TYR A CA 1
ATOM 740 C C . TYR A 1 95 ? -0.299 -5.067 -13.746 1.00 97.38 95 TYR A C 1
ATOM 742 O O . TYR A 1 95 ? -0.586 -4.193 -14.564 1.00 97.38 95 TYR A O 1
ATOM 750 N N . PHE A 1 96 ? -1.236 -5.770 -13.108 1.00 98.00 96 PHE A N 1
ATOM 751 C CA . PHE A 1 96 ? -2.654 -5.421 -13.198 1.00 98.00 96 PHE A CA 1
ATOM 752 C C . PHE A 1 96 ? -2.936 -4.129 -12.431 1.00 98.00 96 PHE A C 1
ATOM 754 O O . PHE A 1 96 ? -2.337 -3.861 -11.392 1.00 98.00 96 PHE A O 1
ATOM 761 N N . THR A 1 97 ? -3.918 -3.364 -12.886 1.00 96.88 97 THR A N 1
ATOM 762 C CA . THR A 1 97 ? -4.343 -2.115 -12.240 1.00 96.88 97 THR A CA 1
ATOM 763 C C . THR A 1 97 ? -5.174 -2.326 -10.978 1.00 96.88 97 THR A C 1
ATOM 765 O O . THR A 1 97 ? -5.346 -1.404 -10.179 1.00 96.88 97 THR A O 1
ATOM 768 N N . SER A 1 98 ? -5.731 -3.527 -10.800 1.00 97.38 98 SER A N 1
ATOM 769 C CA . SER A 1 98 ? -6.564 -3.895 -9.654 1.00 97.38 98 SER A CA 1
ATOM 770 C C . SER A 1 98 ? -6.751 -5.410 -9.543 1.00 97.38 98 SER A C 1
ATOM 772 O O . SER A 1 98 ? -6.610 -6.142 -10.527 1.00 97.38 98 SER A O 1
ATOM 774 N N . CYS A 1 99 ? -7.183 -5.880 -8.369 1.00 97.88 99 CYS A N 1
ATOM 775 C CA . CYS A 1 99 ? -7.654 -7.256 -8.215 1.00 97.88 99 CYS A CA 1
ATOM 776 C C . CYS A 1 99 ? -8.848 -7.568 -9.123 1.00 97.88 99 CYS A C 1
ATOM 778 O O . CYS A 1 99 ? -8.942 -8.679 -9.632 1.00 97.88 99 CYS A O 1
ATOM 780 N N . SER A 1 100 ? -9.735 -6.601 -9.378 1.00 96.25 100 SER A N 1
ATOM 781 C CA . SER A 1 100 ? -10.878 -6.789 -10.281 1.00 96.25 100 SER A CA 1
ATOM 782 C C . SER A 1 100 ? -10.438 -7.109 -11.710 1.00 96.25 100 SER A C 1
ATOM 784 O O . SER A 1 100 ? -11.041 -7.958 -12.360 1.00 96.25 100 SER A O 1
ATOM 786 N N . GLU A 1 101 ? -9.363 -6.475 -12.187 1.00 97.06 101 GLU A N 1
ATOM 787 C CA . GLU A 1 101 ? -8.764 -6.795 -13.486 1.00 97.06 101 GLU A CA 1
ATOM 788 C C . GLU A 1 101 ? -8.121 -8.186 -13.478 1.00 97.06 101 GLU A C 1
ATOM 790 O O . GLU A 1 101 ? -8.391 -8.992 -14.367 1.00 97.06 101 GLU A O 1
ATOM 795 N N . ALA A 1 102 ? -7.335 -8.506 -12.445 1.00 97.44 102 ALA A N 1
ATOM 796 C CA . ALA A 1 102 ? -6.738 -9.833 -12.295 1.00 97.44 102 ALA A CA 1
ATOM 797 C C . ALA A 1 102 ? -7.804 -10.947 -12.226 1.00 97.44 102 ALA A C 1
ATOM 799 O O . ALA A 1 102 ? -7.623 -12.035 -12.782 1.00 97.44 102 ALA A O 1
ATOM 800 N N . GLY A 1 103 ? -8.952 -10.663 -11.606 1.00 96.62 103 GLY A N 1
ATOM 801 C CA . GLY A 1 103 ? -10.093 -11.569 -11.498 1.00 96.62 103 GLY A CA 1
ATOM 802 C C . GLY A 1 103 ? -10.644 -12.022 -12.852 1.00 96.62 103 GLY A C 1
ATOM 803 O O . GLY A 1 103 ? -11.062 -13.171 -12.972 1.00 96.62 103 GLY A O 1
ATOM 804 N N . LEU A 1 104 ? -10.546 -11.196 -13.904 1.00 95.25 104 LEU A N 1
ATOM 805 C CA . LEU A 1 104 ? -10.962 -11.574 -15.265 1.00 95.25 104 LEU A CA 1
ATOM 806 C C . LEU A 1 104 ? -10.188 -12.784 -15.814 1.00 95.25 104 LEU A C 1
ATOM 808 O O . LEU A 1 104 ? -10.687 -13.486 -16.694 1.00 95.25 104 LEU A O 1
ATOM 812 N N . PHE A 1 105 ? -8.984 -13.036 -15.295 1.00 95.12 105 PHE A N 1
ATOM 813 C CA . PHE A 1 105 ? -8.109 -14.121 -15.731 1.00 95.12 105 PHE A CA 1
ATOM 814 C C . PHE A 1 105 ? -8.046 -15.268 -14.719 1.00 95.12 105 PHE A C 1
ATOM 816 O O . PHE A 1 105 ? -8.018 -16.435 -15.117 1.00 95.12 105 PHE A O 1
ATOM 823 N N . TYR A 1 106 ? -8.034 -14.951 -13.421 1.00 95.88 106 TYR A N 1
ATOM 824 C CA . TYR A 1 106 ? -7.710 -15.922 -12.373 1.00 95.88 106 TYR A CA 1
ATOM 825 C C . TYR A 1 106 ? -8.896 -16.389 -11.527 1.00 95.88 106 TYR A C 1
ATOM 827 O O . TYR A 1 106 ? -8.800 -17.471 -10.949 1.00 95.88 106 TYR A O 1
ATOM 835 N N . ALA A 1 107 ? -10.018 -15.659 -11.484 1.00 94.31 107 ALA A N 1
ATOM 836 C CA . ALA A 1 107 ? -11.113 -15.959 -10.549 1.00 94.31 107 ALA A CA 1
ATOM 837 C C . ALA A 1 107 ? -11.741 -17.351 -10.749 1.00 94.31 107 ALA A C 1
ATOM 839 O O . ALA A 1 107 ? -12.233 -17.956 -9.803 1.00 94.31 107 ALA A O 1
ATOM 840 N N . LEU A 1 108 ? -11.701 -17.899 -11.971 1.00 92.62 108 LEU A N 1
ATOM 841 C CA . LEU A 1 108 ? -12.207 -19.251 -12.257 1.00 92.62 108 LEU A CA 1
ATOM 842 C C . LEU A 1 108 ? -11.226 -20.373 -11.876 1.00 92.62 108 LEU A C 1
ATOM 844 O O . LEU A 1 108 ? -11.599 -21.544 -11.903 1.00 92.62 108 LEU A O 1
ATOM 848 N N . GLN A 1 109 ? -9.970 -20.034 -11.586 1.00 94.38 109 GLN A N 1
ATOM 849 C CA . GLN A 1 109 ? -8.889 -20.996 -11.348 1.00 94.38 109 GLN A CA 1
ATOM 850 C C . GLN A 1 109 ? -8.433 -21.008 -9.890 1.00 94.38 109 GLN A C 1
ATOM 852 O O . GLN A 1 109 ? -8.008 -22.049 -9.393 1.00 94.38 109 GLN A O 1
ATOM 857 N N . GLN A 1 110 ? -8.488 -19.858 -9.221 1.00 95.00 110 GLN A N 1
ATOM 858 C CA . GLN A 1 110 ? -8.005 -19.670 -7.860 1.00 95.00 110 GLN A CA 1
ATOM 859 C C . GLN A 1 110 ? -9.012 -18.831 -7.080 1.00 95.00 110 GLN A C 1
ATOM 861 O O . GLN A 1 110 ? -9.500 -17.825 -7.586 1.00 95.00 110 GLN A O 1
ATOM 866 N N . SER A 1 111 ? -9.303 -19.234 -5.843 1.00 96.44 111 SER A N 1
ATOM 867 C CA . SER A 1 111 ? -10.144 -18.444 -4.936 1.00 96.44 111 SER A CA 1
ATOM 868 C C . SER A 1 111 ? -9.399 -17.229 -4.397 1.00 96.44 111 SER A C 1
ATOM 870 O O . SER A 1 111 ? -10.004 -16.184 -4.213 1.00 96.44 111 SER A O 1
ATOM 872 N N . THR A 1 112 ? -8.088 -17.345 -4.179 1.00 97.94 112 THR A N 1
ATOM 873 C CA . THR A 1 112 ? -7.236 -16.247 -3.719 1.00 97.94 112 THR A CA 1
ATOM 874 C C . THR A 1 112 ? -5.892 -16.273 -4.438 1.00 97.94 112 THR A C 1
ATOM 876 O O . THR A 1 112 ? -5.378 -17.349 -4.747 1.00 97.94 112 THR A O 1
ATOM 879 N N . ILE A 1 113 ? -5.322 -15.096 -4.710 1.00 97.75 113 ILE A N 1
ATOM 880 C CA . ILE A 1 113 ? -3.978 -14.939 -5.288 1.00 97.75 113 ILE A CA 1
ATOM 881 C C . ILE A 1 113 ? -3.235 -13.786 -4.616 1.00 97.75 113 ILE A C 1
ATOM 883 O O . ILE A 1 113 ? -3.831 -12.751 -4.331 1.00 97.75 113 ILE A O 1
ATOM 887 N N . ASN A 1 114 ? -1.925 -13.933 -4.429 1.00 97.94 114 ASN A N 1
ATOM 888 C CA . ASN A 1 114 ? -1.057 -12.831 -4.014 1.00 97.94 114 ASN A CA 1
ATOM 889 C C . ASN A 1 114 ? -0.368 -12.274 -5.256 1.00 97.94 114 ASN A C 1
ATOM 891 O O . ASN A 1 114 ? 0.341 -13.014 -5.942 1.00 97.94 114 ASN A O 1
ATOM 895 N N . ILE A 1 115 ? -0.590 -10.997 -5.557 1.00 97.38 115 ILE A N 1
ATOM 896 C CA . ILE A 1 115 ? -0.036 -10.337 -6.741 1.00 97.38 115 ILE A CA 1
ATOM 897 C C . ILE A 1 115 ? 0.386 -8.909 -6.429 1.00 97.38 115 ILE A C 1
ATOM 899 O O . ILE A 1 115 ? -0.099 -8.290 -5.484 1.00 97.38 115 ILE A O 1
ATOM 903 N N . THR A 1 116 ? 1.256 -8.372 -7.274 1.00 97.44 116 THR A N 1
ATOM 904 C CA . THR A 1 116 ? 1.531 -6.939 -7.315 1.00 97.44 116 THR A CA 1
ATOM 905 C C . THR A 1 116 ? 0.530 -6.267 -8.245 1.00 97.44 116 THR A C 1
ATOM 907 O O . THR A 1 116 ? 0.323 -6.729 -9.371 1.00 97.44 116 THR A O 1
ATOM 910 N N . ILE A 1 117 ? -0.080 -5.181 -7.776 1.00 97.69 117 ILE A N 1
ATOM 911 C CA . ILE A 1 117 ? -0.915 -4.294 -8.586 1.00 97.69 117 ILE A CA 1
ATOM 912 C C . ILE A 1 117 ? -0.268 -2.918 -8.707 1.00 97.69 117 ILE A C 1
ATOM 914 O O . ILE A 1 117 ? 0.422 -2.459 -7.797 1.00 97.69 117 ILE A O 1
ATOM 918 N N . ASP A 1 118 ? -0.536 -2.252 -9.820 1.00 97.19 118 ASP A N 1
ATOM 919 C CA . ASP A 1 118 ? -0.055 -0.911 -10.119 1.00 97.19 118 ASP A CA 1
ATOM 920 C C . ASP A 1 118 ? -1.226 -0.039 -10.587 1.00 97.19 118 ASP A C 1
ATOM 922 O O . ASP A 1 118 ? -1.711 -0.137 -11.715 1.00 97.19 118 ASP A O 1
ATOM 926 N N . MET A 1 119 ? -1.732 0.791 -9.676 1.00 96.19 119 MET A N 1
ATOM 927 C CA . MET A 1 119 ? -2.983 1.522 -9.872 1.00 96.19 119 MET A CA 1
ATOM 928 C C . MET A 1 119 ? -2.868 2.657 -10.897 1.00 96.19 119 MET A C 1
ATOM 930 O O . MET A 1 119 ? -3.885 3.045 -11.482 1.00 96.19 119 MET A O 1
ATOM 934 N N . ASP A 1 120 ? -1.686 3.226 -11.113 1.00 95.06 120 ASP A N 1
ATOM 935 C CA . ASP A 1 120 ? -1.490 4.370 -12.009 1.00 95.06 120 ASP A CA 1
ATOM 936 C C . ASP A 1 120 ? -0.420 4.143 -13.090 1.00 95.06 120 ASP A C 1
ATOM 938 O O . ASP A 1 120 ? -0.214 5.012 -13.944 1.00 95.06 120 ASP A O 1
ATOM 942 N N . GLY A 1 121 ? 0.175 2.952 -13.144 1.00 94.44 121 GLY A N 1
ATOM 943 C CA . GLY A 1 121 ? 1.142 2.580 -14.160 1.00 94.44 121 GLY A CA 1
ATOM 944 C C . GLY A 1 121 ? 2.476 3.273 -13.902 1.00 94.44 121 GLY A C 1
ATOM 945 O O . GLY A 1 121 ? 3.085 3.160 -12.852 1.00 94.44 121 GLY A O 1
ATOM 946 N N . SER A 1 122 ? 2.960 4.046 -14.873 1.00 92.12 122 SER A N 1
ATOM 947 C CA . SER A 1 122 ? 4.140 4.908 -14.667 1.00 92.12 122 SER A CA 1
ATOM 948 C C . SER A 1 122 ? 3.781 6.270 -14.078 1.00 92.12 122 SER A C 1
ATOM 950 O O . SER A 1 122 ? 4.338 7.295 -14.493 1.00 92.12 122 SER A O 1
ATOM 952 N N . GLY A 1 123 ? 2.790 6.281 -13.188 1.00 93.12 123 GLY A N 1
ATOM 953 C CA . GLY A 1 123 ? 2.386 7.458 -12.447 1.00 93.12 123 GLY A CA 1
ATOM 954 C C . GLY A 1 123 ? 3.335 7.736 -11.284 1.00 93.12 123 GLY A C 1
ATOM 955 O O . GLY A 1 123 ? 4.550 7.603 -11.412 1.00 93.12 123 GLY A O 1
ATOM 956 N N . VAL A 1 124 ? 2.785 8.233 -10.183 1.00 92.81 124 VAL A N 1
ATOM 957 C CA . VAL A 1 124 ? 3.560 8.612 -8.990 1.00 92.81 124 VAL A CA 1
ATOM 958 C C . VAL A 1 124 ? 3.460 7.577 -7.878 1.00 92.81 124 VAL A C 1
ATOM 960 O O . VAL A 1 124 ? 4.229 7.667 -6.924 1.00 92.81 124 VAL A O 1
ATOM 963 N N . LEU A 1 125 ? 2.501 6.654 -7.963 1.00 94.75 125 LEU A N 1
ATOM 964 C CA . LEU A 1 125 ? 2.313 5.612 -6.968 1.00 94.75 125 LEU A CA 1
ATOM 965 C C . LEU A 1 125 ? 3.216 4.424 -7.294 1.00 94.75 125 LEU A C 1
ATOM 967 O O . LEU A 1 125 ? 3.370 4.028 -8.444 1.00 94.75 125 LEU A O 1
ATOM 971 N N . GLU A 1 126 ? 3.814 3.850 -6.259 1.00 92.88 126 GLU A N 1
ATOM 972 C CA . GLU A 1 126 ? 4.591 2.623 -6.402 1.00 92.88 126 GLU A CA 1
ATOM 973 C C . GLU A 1 126 ? 3.650 1.404 -6.474 1.00 92.88 126 GLU A C 1
ATOM 975 O O . GLU A 1 126 ? 2.612 1.382 -5.798 1.00 92.88 126 GLU A O 1
ATOM 980 N N . PRO A 1 127 ? 4.012 0.343 -7.216 1.00 95.94 127 PRO A N 1
ATOM 981 C CA . PRO A 1 127 ? 3.271 -0.912 -7.196 1.00 95.94 127 PRO A CA 1
ATOM 982 C C . PRO A 1 127 ? 3.250 -1.559 -5.805 1.00 95.94 127 PRO A C 1
ATOM 984 O O . PRO A 1 127 ? 4.265 -1.605 -5.097 1.00 95.94 127 PRO A O 1
ATOM 987 N N . ILE A 1 128 ? 2.102 -2.127 -5.430 1.00 97.12 128 ILE A N 1
ATOM 988 C CA . ILE A 1 128 ? 1.881 -2.739 -4.112 1.00 97.12 128 ILE A CA 1
ATOM 989 C C . ILE A 1 128 ? 1.493 -4.208 -4.213 1.00 97.12 128 ILE A C 1
ATOM 991 O O . ILE A 1 128 ? 0.727 -4.610 -5.085 1.00 97.12 128 ILE A O 1
ATOM 995 N N . GLU A 1 129 ? 2.008 -5.007 -3.282 1.00 96.94 129 GLU A N 1
ATOM 996 C CA . GLU A 1 129 ? 1.611 -6.404 -3.115 1.00 96.94 129 GLU A CA 1
ATOM 997 C C . GLU A 1 129 ? 0.295 -6.483 -2.339 1.00 96.94 129 GLU A C 1
ATOM 999 O O . GLU A 1 129 ? 0.155 -5.899 -1.263 1.00 96.94 129 GLU A O 1
ATOM 1004 N N . VAL A 1 130 ? -0.667 -7.216 -2.890 1.00 97.94 130 VAL A N 1
ATOM 1005 C CA . VAL A 1 130 ? -2.001 -7.413 -2.321 1.00 97.94 130 VAL A CA 1
ATOM 1006 C C . VAL A 1 130 ? -2.413 -8.876 -2.424 1.00 97.94 130 VAL A C 1
ATOM 1008 O O . VAL A 1 130 ? -1.964 -9.611 -3.308 1.00 97.94 130 VAL A O 1
ATOM 1011 N N . THR A 1 131 ? -3.322 -9.282 -1.544 1.00 98.25 131 THR A N 1
ATOM 1012 C CA . THR A 1 131 ? -4.062 -10.534 -1.692 1.00 98.25 131 THR A CA 1
ATOM 1013 C C . THR A 1 131 ? -5.394 -10.218 -2.360 1.00 98.25 131 THR A C 1
ATOM 1015 O O . THR A 1 131 ? -6.219 -9.494 -1.802 1.00 98.25 131 THR A O 1
ATOM 1018 N N . CYS A 1 132 ? -5.616 -10.753 -3.553 1.00 98.25 132 CYS A N 1
ATOM 1019 C CA . CYS A 1 132 ? -6.908 -10.702 -4.220 1.00 98.25 132 CYS A CA 1
ATOM 1020 C C . CYS A 1 132 ? -7.733 -11.921 -3.822 1.00 98.25 132 CYS A C 1
ATOM 1022 O O . CYS A 1 132 ? -7.255 -13.048 -3.946 1.00 98.25 132 CYS A O 1
ATOM 1024 N N . ASP A 1 133 ? -8.961 -11.694 -3.373 1.00 97.94 133 ASP A N 1
ATOM 1025 C CA . ASP A 1 133 ? -9.911 -12.743 -3.012 1.00 97.94 133 ASP A CA 1
ATOM 1026 C C . ASP A 1 133 ? -11.137 -12.677 -3.933 1.00 97.94 133 ASP A C 1
ATOM 1028 O O . ASP A 1 133 ? -11.774 -11.633 -4.095 1.00 97.94 133 ASP A O 1
ATOM 1032 N N . PHE A 1 134 ? -11.401 -13.810 -4.579 1.00 96.81 134 PHE A N 1
ATOM 1033 C CA . PHE A 1 134 ? -12.442 -14.063 -5.570 1.00 96.81 134 PHE A CA 1
ATOM 1034 C C . PHE A 1 134 ? -13.448 -15.120 -5.081 1.00 96.81 134 PHE A C 1
ATOM 1036 O O . PHE A 1 134 ? -14.172 -15.711 -5.884 1.00 96.81 134 PHE A O 1
ATOM 1043 N N . THR A 1 135 ? -13.456 -15.432 -3.781 1.00 96.00 135 THR A N 1
ATOM 1044 C CA . THR A 1 135 ? -14.306 -16.481 -3.198 1.00 96.00 135 THR A CA 1
ATOM 1045 C C . THR A 1 135 ? -15.795 -16.173 -3.378 1.00 96.00 135 THR A C 1
ATOM 1047 O O . THR A 1 135 ? -16.587 -17.087 -3.620 1.00 96.00 135 THR A O 1
ATOM 1050 N N . ASP A 1 136 ? -16.181 -14.897 -3.306 1.00 92.69 136 ASP A N 1
ATOM 1051 C CA . ASP A 1 136 ? -17.516 -14.437 -3.684 1.00 92.69 136 ASP A CA 1
ATOM 1052 C C . ASP A 1 136 ? -17.559 -14.100 -5.183 1.00 92.69 136 ASP A C 1
ATOM 1054 O O . ASP A 1 136 ? -16.791 -13.292 -5.694 1.00 92.69 136 ASP A O 1
ATOM 1058 N N . GLN A 1 137 ? -18.506 -14.697 -5.906 1.00 84.69 137 GLN A N 1
ATOM 1059 C CA . GLN A 1 137 ? -18.666 -14.490 -7.349 1.00 84.69 137 GLN A CA 1
ATOM 1060 C C . GLN A 1 137 ? -19.134 -13.073 -7.708 1.00 84.69 137 GLN A C 1
ATOM 1062 O O . GLN A 1 137 ? -19.013 -12.667 -8.863 1.00 84.69 137 GLN A O 1
ATOM 1067 N N . ASN A 1 138 ? -19.693 -12.334 -6.747 1.00 88.56 138 ASN A N 1
ATOM 1068 C CA . ASN A 1 138 ? -20.212 -10.987 -6.971 1.00 88.56 138 ASN A CA 1
ATOM 1069 C C . ASN A 1 138 ? -19.262 -9.887 -6.496 1.00 88.56 138 ASN A C 1
ATOM 1071 O O . ASN A 1 138 ? -19.456 -8.727 -6.865 1.00 88.56 138 ASN A O 1
ATOM 1075 N N . THR A 1 139 ? -18.267 -10.221 -5.671 1.00 92.12 139 THR A N 1
ATOM 1076 C CA . THR A 1 139 ? -17.379 -9.235 -5.059 1.00 92.12 139 THR A CA 1
ATOM 1077 C C . THR A 1 139 ? -15.927 -9.682 -5.152 1.00 92.12 139 THR A C 1
ATOM 1079 O O . THR A 1 139 ? -15.569 -10.804 -4.814 1.00 92.12 139 THR A O 1
ATOM 1082 N N . VAL A 1 140 ? -15.073 -8.781 -5.641 1.00 96.31 140 VAL A N 1
ATOM 1083 C CA . VAL A 1 140 ? -13.623 -8.980 -5.652 1.00 96.31 140 VAL A CA 1
ATOM 1084 C C . VAL A 1 140 ? -13.029 -8.150 -4.531 1.00 96.31 140 VAL A C 1
ATOM 1086 O O . VAL A 1 140 ? 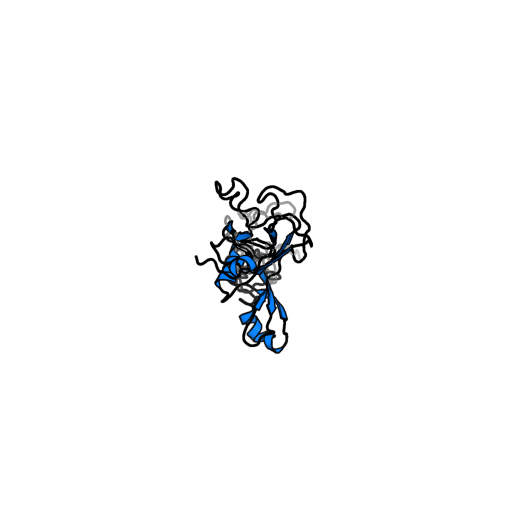-13.127 -6.921 -4.550 1.00 96.31 140 VAL A O 1
ATOM 1089 N N . MET A 1 141 ? -12.390 -8.815 -3.576 1.00 96.75 141 MET A N 1
ATOM 1090 C CA . MET A 1 141 ? -11.771 -8.154 -2.435 1.00 96.75 141 MET A CA 1
ATOM 1091 C C . MET A 1 141 ? -10.279 -7.953 -2.688 1.00 96.75 141 MET A C 1
ATOM 1093 O O . MET A 1 141 ? -9.574 -8.854 -3.138 1.00 96.75 141 MET A O 1
ATOM 1097 N N . THR A 1 142 ? -9.797 -6.745 -2.395 1.00 97.69 142 THR A N 1
ATOM 1098 C CA . THR A 1 142 ? -8.365 -6.422 -2.362 1.00 97.69 142 THR A CA 1
ATOM 1099 C C . THR A 1 142 ? -7.956 -6.290 -0.904 1.00 97.69 142 THR A C 1
ATOM 1101 O O . THR A 1 142 ? -8.373 -5.347 -0.236 1.00 97.69 142 THR A O 1
ATOM 1104 N N . MET A 1 143 ? -7.167 -7.235 -0.402 1.00 96.31 143 MET A N 1
ATOM 1105 C CA . MET A 1 143 ? -6.702 -7.247 0.982 1.00 96.31 143 MET A CA 1
ATOM 1106 C C . MET A 1 143 ? -5.242 -6.814 1.054 1.00 96.31 143 MET A C 1
ATOM 1108 O O . MET A 1 143 ? -4.380 -7.344 0.351 1.00 96.31 143 MET A O 1
ATOM 1112 N N . LEU A 1 144 ? -4.969 -5.864 1.945 1.00 95.62 144 LEU A N 1
ATOM 1113 C CA . LEU A 1 144 ? -3.631 -5.374 2.234 1.00 95.62 144 LEU A CA 1
ATOM 1114 C C . LEU A 1 144 ? -3.295 -5.670 3.696 1.00 95.62 144 LEU A C 1
ATOM 1116 O O . LEU A 1 144 ? -4.000 -5.239 4.609 1.00 95.62 144 LEU A O 1
ATOM 1120 N N . HIS A 1 145 ? -2.217 -6.415 3.915 1.00 93.94 145 HIS A N 1
ATOM 1121 C CA . HIS A 1 145 ? -1.788 -6.814 5.251 1.00 93.94 145 HIS A CA 1
ATOM 1122 C C . HIS A 1 145 ? -0.836 -5.777 5.857 1.00 93.94 145 HIS A C 1
ATOM 1124 O O . HIS A 1 145 ? -0.041 -5.159 5.150 1.00 93.94 145 HIS A O 1
ATOM 1130 N N . HIS A 1 146 ? -0.896 -5.611 7.179 1.00 93.69 146 HIS A N 1
ATOM 1131 C CA . HIS A 1 146 ? 0.061 -4.806 7.938 1.00 93.69 146 HIS A CA 1
ATOM 1132 C C . HIS A 1 146 ? 0.967 -5.675 8.818 1.00 93.69 146 HIS A C 1
ATOM 1134 O O . HIS A 1 146 ? 0.688 -6.841 9.088 1.00 93.69 146 HIS A O 1
ATOM 1140 N N . ASP A 1 147 ? 2.033 -5.077 9.337 1.00 94.31 147 ASP A N 1
ATOM 1141 C CA . ASP A 1 147 ? 3.074 -5.686 10.178 1.00 94.31 147 ASP A CA 1
ATOM 1142 C C . ASP A 1 147 ? 2.660 -6.010 11.632 1.00 94.31 147 ASP A C 1
ATOM 1144 O O . ASP A 1 147 ? 3.503 -6.179 12.515 1.00 94.31 147 ASP A O 1
ATOM 1148 N N . ALA A 1 148 ? 1.359 -6.081 11.912 1.00 91.38 148 ALA A N 1
ATOM 1149 C CA . ALA A 1 148 ? 0.831 -6.220 13.272 1.00 91.38 148 ALA A CA 1
ATOM 1150 C C . ALA A 1 148 ? -0.352 -7.200 13.382 1.00 91.38 148 ALA A C 1
ATOM 1152 O O . ALA A 1 148 ? -1.387 -6.807 13.913 1.00 91.38 148 ALA A O 1
ATOM 1153 N N . PRO A 1 149 ? -0.240 -8.440 12.878 1.00 89.19 149 PRO A N 1
ATOM 1154 C CA . PRO A 1 149 ? -1.368 -9.373 12.836 1.00 89.19 149 PRO A CA 1
ATOM 1155 C C . PRO A 1 149 ? -1.804 -9.878 14.220 1.00 89.19 149 PRO A C 1
ATOM 1157 O O . PRO A 1 149 ? -2.963 -10.246 14.387 1.00 89.19 149 PRO A O 1
ATOM 1160 N N . ASP A 1 150 ? -0.891 -9.883 15.194 1.00 91.06 150 ASP A N 1
ATOM 1161 C CA . ASP A 1 150 ? -1.114 -10.449 16.523 1.00 91.06 150 ASP A CA 1
ATOM 1162 C C . ASP A 1 150 ? -1.321 -9.377 17.604 1.00 91.06 150 ASP A C 1
ATOM 1164 O O . ASP A 1 150 ? -0.799 -8.253 17.525 1.00 91.06 150 ASP A O 1
ATOM 1168 N N . ASP A 1 151 ? -2.030 -9.776 18.663 1.00 89.88 151 ASP A N 1
ATOM 1169 C CA . ASP A 1 151 ? -2.232 -8.976 19.868 1.00 89.88 151 ASP A CA 1
ATOM 1170 C C . ASP A 1 151 ? -0.889 -8.636 20.539 1.00 89.88 151 ASP A C 1
ATOM 1172 O O . ASP A 1 151 ? -0.004 -9.480 20.704 1.00 89.88 151 ASP A O 1
ATOM 1176 N N . VAL A 1 152 ? -0.745 -7.384 20.981 1.00 91.69 152 VAL A N 1
ATOM 1177 C CA . VAL A 1 152 ? 0.424 -6.917 21.738 1.00 91.69 152 VAL A CA 1
ATOM 1178 C C . VAL A 1 152 ? -0.022 -6.433 23.106 1.00 91.69 152 VAL A C 1
ATOM 1180 O O . VAL A 1 152 ? -0.854 -5.535 23.215 1.00 91.69 152 VAL A O 1
ATOM 1183 N N . VAL A 1 153 ? 0.571 -7.008 24.153 1.00 93.81 153 VAL A N 1
ATOM 1184 C CA . VAL A 1 153 ? 0.352 -6.571 25.535 1.00 93.81 153 VAL A CA 1
ATOM 1185 C C . VAL A 1 153 ? 1.065 -5.241 25.761 1.00 93.81 153 VAL A C 1
ATOM 1187 O O . VAL A 1 153 ? 2.263 -5.116 25.505 1.00 93.81 153 VAL A O 1
ATOM 1190 N N . VAL A 1 154 ? 0.325 -4.252 26.257 1.00 94.12 154 VAL A N 1
ATOM 1191 C CA . VAL A 1 154 ? 0.821 -2.903 26.538 1.00 94.12 154 VAL A CA 1
ATOM 1192 C C . VAL A 1 154 ? 0.607 -2.597 28.017 1.00 94.12 154 VAL A C 1
ATOM 1194 O O . VAL A 1 154 ? -0.521 -2.632 28.498 1.00 94.12 154 VAL A O 1
ATOM 1197 N N . ASP A 1 155 ? 1.690 -2.276 28.723 1.00 93.62 155 ASP A N 1
ATOM 1198 C CA . ASP A 1 155 ? 1.690 -1.889 30.137 1.00 93.62 155 ASP A CA 1
ATOM 1199 C C . ASP A 1 155 ? 2.719 -0.768 30.377 1.00 93.62 155 ASP A C 1
ATOM 1201 O O . ASP A 1 155 ? 3.658 -0.603 29.596 1.00 93.62 155 ASP A O 1
ATOM 1205 N N . GLY A 1 156 ? 2.536 0.035 31.427 1.00 95.12 156 GLY A N 1
ATOM 1206 C CA . GLY A 1 156 ? 3.410 1.164 31.771 1.00 95.12 156 GLY A CA 1
ATOM 1207 C C . GLY A 1 156 ? 3.059 2.505 31.105 1.00 95.12 156 GLY A C 1
ATOM 1208 O O . GLY A 1 156 ? 3.748 3.501 31.340 1.00 95.12 156 GLY A O 1
ATOM 1209 N N . TYR A 1 157 ? 1.972 2.571 30.328 1.00 94.38 157 TYR A N 1
ATOM 1210 C CA . TYR A 1 157 ? 1.558 3.727 29.515 1.00 94.38 157 TYR A CA 1
ATOM 1211 C C . TYR A 1 157 ? 0.237 4.353 30.001 1.00 94.38 157 TYR A C 1
ATOM 1213 O O . TYR A 1 157 ? -0.760 4.405 29.288 1.00 94.38 157 TYR A O 1
ATOM 1221 N N . GLN A 1 158 ? 0.217 4.831 31.246 1.00 91.50 158 GLN A N 1
ATOM 1222 C CA . GLN A 1 158 ? -1.011 5.281 31.926 1.00 91.50 158 GLN A CA 1
ATOM 1223 C C . GLN A 1 158 ? -1.562 6.623 31.413 1.00 91.50 158 GLN A C 1
ATOM 1225 O O . GLN A 1 158 ? -2.724 6.939 31.650 1.00 91.50 158 GLN A O 1
ATOM 1230 N N . ALA A 1 159 ? -0.733 7.458 30.780 1.00 90.31 159 ALA A N 1
ATOM 1231 C CA . ALA A 1 159 ? -1.179 8.760 30.285 1.00 90.31 159 ALA A CA 1
ATOM 1232 C C . ALA A 1 159 ? -1.879 8.620 28.916 1.00 90.31 159 ALA A C 1
ATOM 1234 O O . ALA A 1 159 ? -1.440 7.793 28.107 1.00 90.31 159 ALA A O 1
ATOM 1235 N N . PRO A 1 160 ? -2.908 9.439 28.611 1.00 90.31 160 PRO A N 1
ATOM 1236 C CA . PRO A 1 160 ? -3.583 9.413 27.313 1.00 90.31 160 PRO A CA 1
ATOM 1237 C C . PRO A 1 160 ? -2.605 9.509 26.137 1.00 90.31 160 PRO A C 1
ATOM 1239 O O . PRO A 1 160 ? -1.733 10.379 26.112 1.00 90.31 160 PRO A O 1
ATOM 1242 N N . GLY A 1 161 ? -2.720 8.588 25.178 1.00 88.88 161 GLY A N 1
ATOM 1243 C CA . GLY A 1 161 ? -1.869 8.553 23.980 1.00 88.88 161 GLY A CA 1
ATOM 1244 C C . GLY A 1 161 ? -0.361 8.374 24.231 1.00 88.88 161 GLY A C 1
ATOM 1245 O O . GLY A 1 161 ? 0.440 8.677 23.337 1.00 88.88 161 GLY A O 1
ATOM 1246 N N . SER A 1 162 ? 0.043 7.927 25.430 1.00 92.69 162 SER A N 1
ATOM 1247 C CA . SER A 1 162 ? 1.456 7.705 25.776 1.00 92.69 162 SER A CA 1
ATOM 1248 C C . SER A 1 162 ? 2.053 6.465 25.107 1.00 92.69 162 SER A C 1
ATOM 1250 O O . SER A 1 162 ? 3.242 6.464 24.789 1.00 92.69 162 SER A O 1
ATOM 1252 N N . TYR A 1 163 ? 1.232 5.453 24.818 1.00 94.31 163 TYR A N 1
ATOM 1253 C CA . TYR A 1 163 ? 1.571 4.386 23.881 1.00 94.31 163 TYR A CA 1
ATOM 1254 C C . TYR A 1 163 ? 1.104 4.757 22.472 1.00 94.31 163 TYR A C 1
ATOM 1256 O O . TYR A 1 163 ? -0.020 5.223 22.280 1.00 94.31 163 TYR A O 1
ATOM 1264 N N . ARG A 1 164 ? 1.963 4.542 21.472 1.00 93.81 164 ARG A N 1
ATOM 1265 C CA . ARG A 1 164 ? 1.656 4.794 20.060 1.00 93.81 164 ARG A CA 1
ATOM 1266 C C . ARG A 1 164 ? 2.242 3.676 19.213 1.00 93.81 164 ARG A C 1
ATOM 1268 O O . ARG A 1 164 ? 3.425 3.367 19.339 1.00 93.81 164 ARG A O 1
ATOM 1275 N N . ARG A 1 165 ? 1.439 3.129 18.303 1.00 92.81 165 ARG A N 1
ATOM 1276 C CA . ARG A 1 165 ? 1.883 2.153 17.305 1.00 92.81 165 ARG A CA 1
ATOM 1277 C C . ARG A 1 165 ? 1.459 2.624 15.923 1.00 92.81 165 ARG A C 1
ATOM 1279 O O . ARG A 1 165 ? 0.284 2.892 15.694 1.00 92.81 165 ARG A O 1
ATOM 1286 N N . LYS A 1 166 ? 2.425 2.746 15.014 1.00 92.62 166 LYS A N 1
ATOM 1287 C CA . LYS A 1 166 ? 2.175 3.025 13.599 1.00 92.62 166 LYS A CA 1
ATOM 1288 C C . LYS A 1 166 ? 2.146 1.691 12.859 1.00 92.62 166 LYS A C 1
ATOM 1290 O O . LYS A 1 166 ? 3.112 0.946 12.964 1.00 92.62 166 LYS A O 1
ATOM 1295 N N . LEU A 1 167 ? 1.057 1.414 12.146 1.00 92.56 167 LEU A N 1
ATOM 1296 C CA . LEU A 1 167 ? 0.945 0.236 11.285 1.00 92.56 167 LEU A CA 1
ATOM 1297 C C . LEU A 1 167 ? 1.725 0.468 9.990 1.00 92.56 167 LEU A C 1
ATOM 1299 O O . LEU A 1 167 ? 1.621 1.546 9.394 1.00 92.56 167 LEU A O 1
ATOM 1303 N N . ASN A 1 168 ? 2.498 -0.529 9.568 1.00 93.44 168 ASN A N 1
ATOM 1304 C CA . ASN A 1 168 ? 3.196 -0.525 8.290 1.00 93.44 168 ASN A CA 1
ATOM 1305 C C . ASN A 1 168 ? 2.519 -1.509 7.328 1.00 93.44 168 ASN A C 1
ATOM 1307 O O . ASN A 1 168 ? 2.411 -2.692 7.638 1.00 93.44 168 ASN A O 1
ATOM 1311 N N . TYR A 1 169 ? 2.099 -1.016 6.163 1.00 93.81 169 TYR A N 1
ATOM 1312 C CA . TYR A 1 169 ? 1.452 -1.791 5.098 1.00 93.81 169 TYR A CA 1
ATOM 1313 C C . TYR A 1 169 ? 2.429 -2.142 3.960 1.00 93.81 169 TYR A C 1
ATOM 1315 O O . TYR A 1 169 ? 2.071 -2.196 2.784 1.00 93.81 169 TYR A O 1
ATOM 1323 N N . GLY A 1 170 ? 3.706 -2.330 4.299 1.00 93.00 170 GLY A N 1
ATOM 1324 C CA . GLY A 1 170 ? 4.758 -2.645 3.341 1.00 93.00 170 GLY A CA 1
ATOM 1325 C C . GLY A 1 170 ? 5.102 -1.447 2.458 1.00 93.00 170 GLY A C 1
ATOM 1326 O O . GLY A 1 170 ? 5.537 -0.408 2.952 1.00 93.00 170 GLY A O 1
ATOM 1327 N N . ARG A 1 171 ? 4.948 -1.610 1.139 1.00 91.81 171 ARG A N 1
ATOM 1328 C CA . ARG A 1 171 ? 5.234 -0.558 0.146 1.00 91.81 171 ARG A CA 1
ATOM 1329 C C . ARG A 1 171 ? 4.095 0.448 -0.027 1.00 91.81 171 ARG A C 1
ATOM 1331 O O . ARG A 1 171 ? 4.311 1.488 -0.633 1.00 91.81 171 ARG A O 1
ATOM 1338 N N . ALA A 1 172 ? 2.908 0.155 0.503 1.00 94.12 172 ALA A N 1
ATOM 1339 C CA . ALA A 1 172 ? 1.767 1.051 0.409 1.00 94.12 172 ALA A CA 1
ATOM 1340 C C . ALA A 1 172 ? 1.944 2.242 1.361 1.00 94.12 172 ALA A C 1
ATOM 1342 O O . ALA A 1 172 ? 1.714 2.144 2.571 1.00 94.12 172 ALA A O 1
ATOM 1343 N N . ASP A 1 173 ? 2.367 3.372 0.805 1.00 92.19 173 ASP A N 1
ATOM 1344 C CA . ASP A 1 173 ? 2.429 4.637 1.523 1.00 92.19 173 ASP A CA 1
ATOM 1345 C C . ASP A 1 173 ? 1.039 5.274 1.693 1.00 92.19 173 ASP A C 1
ATOM 1347 O O . ASP A 1 173 ? -0.002 4.709 1.345 1.00 92.19 173 ASP A O 1
ATOM 1351 N N . ARG A 1 174 ? 1.000 6.462 2.300 1.00 89.94 174 ARG A N 1
ATOM 1352 C CA . ARG A 1 174 ? -0.259 7.130 2.638 1.00 89.94 174 ARG A CA 1
ATOM 1353 C C . ARG A 1 174 ? -1.052 7.487 1.382 1.00 89.94 174 ARG A C 1
ATOM 1355 O O . ARG A 1 174 ? -2.278 7.396 1.402 1.00 89.94 174 ARG A O 1
ATOM 1362 N N . GLU A 1 175 ? -0.378 7.925 0.334 1.00 92.12 175 GLU A N 1
ATOM 1363 C CA . GLU A 1 175 ? -0.943 8.309 -0.952 1.00 92.12 175 GLU A CA 1
ATOM 1364 C C . GLU A 1 175 ? -1.540 7.083 -1.653 1.00 92.12 175 GLU A C 1
ATOM 1366 O O . GLU A 1 175 ? -2.706 7.110 -2.053 1.00 92.12 175 GLU A O 1
ATOM 1371 N N . THR A 1 176 ? -0.794 5.979 -1.682 1.00 94.25 176 THR A N 1
ATOM 1372 C CA . THR A 1 176 ? -1.215 4.706 -2.273 1.00 94.25 176 THR A CA 1
ATOM 1373 C C . THR A 1 176 ? -2.410 4.103 -1.533 1.00 94.25 176 THR A C 1
ATOM 1375 O O . THR A 1 176 ? -3.397 3.718 -2.161 1.00 94.25 176 THR A O 1
ATOM 1378 N N . LEU A 1 177 ? -2.388 4.093 -0.194 1.00 92.56 177 LEU A N 1
ATOM 1379 C CA . LEU A 1 177 ? -3.530 3.667 0.626 1.00 92.56 177 LEU A CA 1
ATOM 1380 C C . LEU A 1 177 ? -4.774 4.520 0.351 1.00 92.56 177 LEU A C 1
ATOM 1382 O O . LEU A 1 177 ? -5.880 3.994 0.234 1.00 92.56 177 LEU A O 1
ATOM 1386 N N . GLY A 1 178 ? -4.594 5.835 0.216 1.00 91.88 178 GLY A N 1
ATOM 1387 C CA . GLY A 1 178 ? -5.678 6.755 -0.118 1.00 91.88 178 GLY A CA 1
ATOM 1388 C C . GLY A 1 178 ? -6.308 6.463 -1.465 1.00 91.88 178 GLY A C 1
ATOM 1389 O O . GLY A 1 178 ? -7.533 6.442 -1.577 1.00 91.88 178 GLY A O 1
ATOM 1390 N N . GLU A 1 179 ? -5.478 6.222 -2.475 1.00 93.19 179 GLU A N 1
ATOM 1391 C CA . GLU A 1 179 ? -5.955 5.895 -3.813 1.00 93.19 179 GLU A CA 1
ATOM 1392 C C . GLU A 1 179 ? -6.699 4.558 -3.834 1.00 93.19 179 GLU A C 1
ATOM 1394 O O . GLU A 1 179 ? -7.772 4.473 -4.435 1.00 93.19 179 GLU A O 1
ATOM 1399 N N . LEU A 1 180 ? -6.195 3.551 -3.114 1.00 93.81 180 LEU A N 1
ATOM 1400 C CA . LEU A 1 180 ? -6.871 2.266 -2.970 1.00 93.81 180 LEU A CA 1
ATOM 1401 C C . LEU A 1 180 ? -8.266 2.447 -2.349 1.00 93.81 180 LEU A C 1
ATOM 1403 O O . LEU A 1 180 ? -9.263 2.038 -2.940 1.00 93.81 180 LEU A O 1
ATOM 1407 N N . VAL A 1 181 ? -8.369 3.151 -1.215 1.00 92.50 181 VAL A N 1
ATOM 1408 C CA . VAL A 1 181 ? -9.657 3.434 -0.548 1.00 92.50 181 VAL A CA 1
ATOM 1409 C C . VAL A 1 181 ? -10.609 4.229 -1.451 1.00 92.50 181 VAL A C 1
ATOM 1411 O O . VAL A 1 181 ? -11.817 3.956 -1.471 1.00 92.50 181 VAL A O 1
ATOM 1414 N N . ARG A 1 182 ? -10.078 5.204 -2.203 1.00 91.94 182 ARG A N 1
ATOM 1415 C CA . ARG A 1 182 ? -10.841 6.066 -3.118 1.00 91.94 182 ARG A CA 1
ATOM 1416 C C . ARG A 1 182 ? -11.419 5.293 -4.302 1.00 91.94 182 ARG A C 1
ATOM 1418 O O . ARG A 1 182 ? -12.518 5.619 -4.744 1.00 91.94 182 ARG A O 1
ATOM 1425 N N . ARG A 1 183 ? -10.688 4.304 -4.824 1.00 92.25 183 ARG A N 1
ATOM 1426 C CA . ARG A 1 183 ? -11.126 3.460 -5.948 1.00 92.25 183 ARG A CA 1
ATOM 1427 C C . ARG A 1 183 ? -12.063 2.336 -5.532 1.00 92.25 183 ARG A C 1
ATOM 1429 O O . ARG A 1 183 ? -12.872 1.903 -6.350 1.00 92.25 183 ARG A O 1
ATOM 1436 N N . SER A 1 184 ? -11.966 1.865 -4.293 1.00 92.81 184 SER A N 1
ATOM 1437 C CA . SER A 1 184 ? -12.867 0.833 -3.786 1.00 92.81 184 SER A CA 1
ATOM 1438 C C . SER A 1 184 ? -14.295 1.363 -3.645 1.00 92.81 184 SER A C 1
ATOM 1440 O O . SER A 1 184 ? -14.511 2.555 -3.429 1.00 92.81 184 SER A O 1
ATOM 1442 N N . ILE A 1 185 ? -15.293 0.480 -3.693 1.00 91.88 185 ILE A N 1
ATOM 1443 C CA . ILE A 1 185 ? -16.686 0.837 -3.367 1.00 91.88 185 ILE A CA 1
ATOM 1444 C C . ILE A 1 185 ? -16.824 0.942 -1.846 1.00 91.88 185 ILE A C 1
ATOM 1446 O O . ILE A 1 185 ? -17.180 1.995 -1.319 1.00 91.88 185 ILE A O 1
ATOM 1450 N N . GLU A 1 186 ? -16.362 -0.085 -1.138 1.00 91.56 186 GLU A N 1
ATOM 1451 C CA . GLU A 1 186 ? -16.339 -0.178 0.324 1.00 91.56 186 GLU A CA 1
ATOM 1452 C C . GLU A 1 186 ? -14.907 -0.432 0.809 1.00 91.56 186 GLU A C 1
ATOM 1454 O O . GLU A 1 186 ? -14.038 -0.817 0.028 1.00 91.56 186 GLU A O 1
ATOM 1459 N N . CYS A 1 187 ? -14.625 -0.103 2.065 1.00 92.62 187 CYS A N 1
ATOM 1460 C CA . CYS A 1 187 ? -13.353 -0.412 2.707 1.00 92.62 187 CYS A CA 1
ATOM 1461 C C . CYS A 1 187 ? -13.597 -0.532 4.202 1.00 92.62 187 CYS A C 1
ATOM 1463 O O . CYS A 1 187 ? -14.203 0.362 4.798 1.00 92.62 187 CYS A O 1
ATOM 1465 N N . ASP A 1 188 ? -13.115 -1.620 4.781 1.00 93.12 188 ASP A N 1
ATOM 1466 C CA . ASP A 1 188 ? -13.210 -1.884 6.198 1.00 93.12 188 ASP A CA 1
ATOM 1467 C C . ASP A 1 188 ? -11.861 -2.306 6.784 1.00 93.12 188 ASP A C 1
ATOM 1469 O O . ASP A 1 188 ? -11.021 -2.915 6.122 1.00 93.12 188 ASP A O 1
ATOM 1473 N N . GLN A 1 189 ? -11.653 -1.945 8.047 1.00 93.06 189 GLN A N 1
ATOM 1474 C CA . GLN A 1 189 ? -10.536 -2.428 8.848 1.00 93.06 189 GLN A CA 1
ATOM 1475 C C . GLN A 1 189 ? -11.045 -2.865 10.218 1.00 93.06 189 GLN A C 1
ATOM 1477 O O . GLN A 1 189 ? -11.726 -2.102 10.904 1.00 93.06 189 GLN A O 1
ATOM 1482 N N . SER A 1 190 ? -10.697 -4.082 10.632 1.00 93.12 190 SER A N 1
ATOM 1483 C CA . SER A 1 190 ? -11.045 -4.599 11.956 1.00 93.12 190 SER A CA 1
ATOM 1484 C C . SER A 1 190 ? -10.083 -4.095 13.026 1.00 93.12 190 SER A C 1
ATOM 1486 O O . SER A 1 190 ? -8.865 -4.173 12.859 1.00 93.12 190 SER A O 1
ATOM 1488 N N . LEU A 1 191 ? -10.633 -3.592 14.132 1.00 93.25 191 LEU A N 1
ATOM 1489 C CA . LEU A 1 191 ? -9.895 -3.182 15.323 1.00 93.25 191 LEU A CA 1
ATOM 1490 C C . LEU A 1 191 ? -10.395 -3.969 16.531 1.00 93.25 191 LEU A C 1
ATOM 1492 O O . LEU A 1 191 ? -11.599 -4.052 16.766 1.00 93.25 191 LEU A O 1
ATOM 1496 N N . THR A 1 192 ? -9.461 -4.447 17.350 1.00 94.75 192 THR A N 1
ATOM 1497 C CA . THR A 1 192 ? -9.749 -5.092 18.634 1.00 94.75 192 THR A CA 1
ATOM 1498 C C . THR A 1 192 ? -8.897 -4.454 19.724 1.00 94.75 192 THR A C 1
ATOM 1500 O O . THR A 1 192 ? -7.690 -4.291 19.567 1.00 94.75 192 THR A O 1
ATOM 1503 N N . TYR A 1 193 ? -9.536 -4.087 20.832 1.00 95.38 193 TYR A N 1
ATOM 1504 C CA . TYR A 1 193 ? -8.889 -3.597 22.041 1.00 95.38 193 TYR A CA 1
ATOM 1505 C C . TYR A 1 193 ? -9.327 -4.460 23.220 1.00 95.38 193 TYR A C 1
ATOM 1507 O O . TYR A 1 193 ? -10.508 -4.505 23.561 1.00 95.38 193 TYR A O 1
ATOM 1515 N N . GLN A 1 194 ? -8.368 -5.166 23.814 1.00 95.00 194 GLN A N 1
ATOM 1516 C CA . GLN A 1 194 ? -8.566 -5.952 25.026 1.00 95.00 194 GLN A CA 1
ATOM 1517 C C . GLN A 1 194 ? -7.938 -5.202 26.195 1.00 95.00 194 GLN A C 1
ATOM 1519 O O . GLN A 1 194 ? -6.809 -4.721 26.089 1.00 95.00 194 GLN A O 1
ATOM 1524 N N . CYS A 1 195 ? -8.651 -5.101 27.312 1.00 93.38 195 CYS A N 1
ATOM 1525 C CA . CYS A 1 195 ? -8.226 -4.258 28.421 1.00 93.38 195 CYS A CA 1
ATOM 1526 C C . CYS A 1 195 ? -8.441 -4.907 29.787 1.00 93.38 195 CYS A C 1
ATOM 1528 O O . CYS A 1 195 ? -9.371 -5.684 30.024 1.00 93.38 195 CYS A O 1
ATOM 1530 N N . TRP A 1 196 ? -7.599 -4.492 30.730 1.00 91.94 196 TRP A N 1
ATOM 1531 C CA . TRP A 1 196 ? -7.775 -4.736 32.152 1.00 91.94 196 TRP A CA 1
ATOM 1532 C C . TRP A 1 196 ? -7.453 -3.448 32.905 1.00 91.94 196 TRP A C 1
ATOM 1534 O O . TRP A 1 196 ? -6.309 -3.006 32.915 1.00 91.94 196 TRP A O 1
ATOM 1544 N N . ASN A 1 197 ? -8.473 -2.820 33.501 1.00 89.50 197 ASN A N 1
ATOM 1545 C CA . ASN A 1 197 ? -8.356 -1.513 34.163 1.00 89.50 197 ASN A CA 1
ATOM 1546 C C . ASN A 1 197 ? -7.744 -0.413 33.269 1.00 89.50 197 ASN A C 1
ATOM 1548 O O . ASN A 1 197 ? -7.058 0.481 33.762 1.00 89.50 197 ASN A O 1
ATOM 1552 N N . ALA A 1 198 ? -8.009 -0.466 31.962 1.00 91.94 198 ALA A N 1
ATOM 1553 C CA . ALA A 1 198 ? -7.505 0.492 30.985 1.00 91.94 198 ALA A CA 1
ATOM 1554 C C . ALA A 1 198 ? -8.664 1.068 30.164 1.00 91.94 198 ALA A C 1
ATOM 1556 O O . ALA A 1 198 ? -9.276 0.362 29.363 1.00 91.94 198 ALA A O 1
ATOM 1557 N N . LYS A 1 199 ? -8.943 2.357 30.378 1.00 93.31 199 LYS A N 1
ATOM 1558 C CA . LYS A 1 199 ? -10.027 3.098 29.721 1.00 93.31 199 LYS A CA 1
ATOM 1559 C C . LYS A 1 199 ? -9.678 3.407 28.263 1.00 93.31 199 LYS A C 1
ATOM 1561 O O . LYS A 1 199 ? -8.501 3.494 27.913 1.00 93.31 199 LYS A O 1
ATOM 1566 N N . LEU A 1 200 ? -10.696 3.592 27.425 1.00 95.25 200 LEU A N 1
ATOM 1567 C CA . LEU A 1 200 ? -10.571 3.855 25.992 1.00 95.25 200 LEU A CA 1
ATOM 1568 C C . LEU A 1 200 ? -11.171 5.216 25.610 1.00 95.25 200 LEU A C 1
ATOM 1570 O O . LEU A 1 200 ? -10.419 6.168 25.396 1.00 95.25 200 LEU A O 1
ATOM 1574 N N . LEU A 1 201 ? -12.501 5.345 25.532 1.00 95.81 201 LEU A N 1
ATOM 1575 C CA . LEU A 1 201 ? -13.163 6.556 25.020 1.00 95.81 201 LEU A CA 1
ATOM 1576 C C . LEU A 1 201 ? -13.779 7.436 26.107 1.00 95.81 201 LEU A C 1
ATOM 1578 O O . LEU A 1 201 ? -14.164 8.572 25.809 1.00 95.81 201 LEU A O 1
ATOM 1582 N N . GLN A 1 202 ? -13.863 6.963 27.352 1.00 93.06 202 GLN A N 1
ATOM 1583 C CA . GLN A 1 202 ? -14.388 7.762 28.453 1.00 93.06 202 GLN A CA 1
ATOM 1584 C C . GLN A 1 202 ? -13.574 9.047 28.623 1.00 93.06 202 GLN A C 1
ATOM 1586 O O . GLN A 1 202 ? -12.343 9.039 28.562 1.00 93.06 202 GLN A O 1
ATOM 1591 N N . LEU A 1 203 ? -14.267 10.158 28.878 1.00 92.38 203 LEU A N 1
ATOM 1592 C CA . LEU A 1 203 ? -13.625 11.436 29.162 1.00 92.38 203 LEU A CA 1
ATOM 1593 C C . LEU A 1 203 ? -12.747 11.313 30.428 1.00 92.38 203 LEU A C 1
ATOM 1595 O O . LEU A 1 203 ? -13.275 10.967 31.491 1.00 92.38 203 LEU A O 1
ATOM 1599 N N . PRO A 1 204 ? -11.432 11.597 30.355 1.00 90.50 204 PRO A N 1
ATOM 1600 C CA . PRO A 1 204 ? -10.572 11.637 31.533 1.00 90.50 204 PRO A CA 1
ATOM 1601 C C . PRO A 1 204 ? -11.073 12.652 32.570 1.00 90.50 204 PRO A C 1
ATOM 1603 O O . PRO A 1 204 ? -11.663 13.676 32.220 1.00 90.50 204 PRO A O 1
ATOM 1606 N N . ALA A 1 205 ? -10.816 12.409 33.857 1.00 88.38 205 ALA A N 1
ATOM 1607 C CA . ALA A 1 205 ? -11.170 13.361 34.910 1.00 88.38 205 ALA A CA 1
ATOM 1608 C C . ALA A 1 205 ? -10.435 14.699 34.695 1.00 88.38 205 ALA A C 1
ATOM 1610 O O . ALA A 1 205 ? -9.211 14.729 34.592 1.00 88.38 205 ALA A O 1
ATOM 1611 N N . GLY A 1 206 ? -11.184 15.804 34.597 1.00 85.50 206 GLY A N 1
ATOM 1612 C CA . GLY A 1 206 ? -10.629 17.114 34.222 1.00 85.50 206 GLY A CA 1
ATOM 1613 C C . GLY A 1 206 ? -10.201 17.231 32.748 1.00 85.50 206 GLY A C 1
ATOM 1614 O O . GLY A 1 206 ? -9.550 18.209 32.379 1.00 85.50 206 GLY A O 1
ATOM 1615 N N . GLY A 1 207 ? -10.543 16.241 31.918 1.00 86.12 207 GLY A N 1
ATOM 1616 C CA . GLY A 1 207 ? -10.304 16.212 30.478 1.00 86.12 207 GLY A CA 1
ATOM 1617 C C . GLY A 1 207 ? -11.316 17.031 29.672 1.00 86.12 207 GLY A C 1
ATOM 1618 O O . GLY A 1 207 ? -12.204 17.686 30.217 1.00 86.12 207 GLY A O 1
ATOM 1619 N N . GLY A 1 208 ? -11.168 17.003 28.347 1.00 80.56 208 GLY A N 1
ATOM 1620 C CA . GLY A 1 208 ? -11.996 17.764 27.402 1.00 80.56 208 GLY A CA 1
ATOM 1621 C C . GLY A 1 208 ? -11.584 19.227 27.223 1.00 80.56 208 GLY A C 1
ATOM 1622 O O . GLY A 1 208 ? -12.313 19.999 26.607 1.00 80.56 208 GLY A O 1
ATOM 1623 N N . THR A 1 209 ? -10.426 19.618 27.756 1.00 79.75 209 THR A N 1
ATOM 1624 C CA . THR A 1 209 ? -9.874 20.978 27.628 1.00 79.75 209 THR A CA 1
ATOM 1625 C C . THR A 1 209 ? -8.865 21.110 26.487 1.00 79.75 209 THR A C 1
ATOM 1627 O O . THR A 1 209 ? -8.613 22.215 26.012 1.00 79.75 209 THR A O 1
ATOM 1630 N N . THR A 1 210 ? -8.305 19.996 26.017 1.00 83.06 210 THR A N 1
ATOM 1631 C CA . THR A 1 210 ? -7.405 19.909 24.866 1.00 83.06 210 THR A CA 1
ATOM 1632 C C . THR A 1 210 ? -7.841 18.769 23.951 1.00 83.06 210 THR A C 1
ATOM 1634 O O . THR A 1 210 ? -8.684 17.941 24.292 1.00 83.06 210 THR A O 1
ATOM 1637 N N . TYR A 1 211 ? -7.274 18.716 22.747 1.00 77.31 211 TYR A N 1
ATOM 1638 C CA . TYR A 1 211 ? -7.596 17.643 21.814 1.00 77.31 211 TYR A CA 1
ATOM 1639 C C . TYR A 1 211 ? -7.122 16.273 22.342 1.00 77.31 211 TYR A C 1
ATOM 1641 O O . TYR A 1 211 ? -7.844 15.287 22.252 1.00 77.31 211 TYR A O 1
ATOM 1649 N N . GLU A 1 212 ? -5.936 16.216 22.952 1.00 73.44 212 GLU A N 1
ATOM 1650 C CA . GLU A 1 212 ? -5.311 14.972 23.431 1.00 73.44 212 GLU A CA 1
ATOM 1651 C C . GLU A 1 212 ? -5.906 14.437 24.745 1.00 73.44 212 GLU A C 1
ATOM 1653 O O . GLU A 1 212 ? -5.688 13.280 25.084 1.00 73.44 212 GLU A O 1
ATOM 1658 N N . ASN A 1 213 ? -6.677 15.245 25.484 1.00 83.94 213 ASN A N 1
ATOM 1659 C CA . ASN A 1 213 ? -7.331 14.822 26.729 1.00 83.94 213 ASN A CA 1
ATOM 1660 C C . ASN A 1 213 ? -8.839 14.579 26.576 1.00 83.94 213 ASN A C 1
ATOM 1662 O O . ASN A 1 213 ? -9.576 14.581 27.565 1.00 83.94 213 ASN A O 1
ATOM 1666 N N . ARG A 1 214 ? -9.310 14.405 25.338 1.00 90.38 214 ARG A N 1
ATOM 1667 C CA . ARG A 1 214 ? -10.717 14.123 25.037 1.00 90.38 214 ARG A CA 1
ATOM 1668 C C . ARG A 1 214 ? -11.105 12.665 25.306 1.00 90.38 214 ARG A C 1
ATOM 1670 O O . ARG A 1 214 ? -12.272 12.401 25.577 1.00 90.38 214 ARG A O 1
ATOM 1677 N N . ALA A 1 215 ? -10.140 11.752 25.253 1.00 94.81 215 ALA A N 1
ATOM 1678 C CA . ALA A 1 215 ? -10.281 10.321 25.511 1.00 94.81 215 ALA A CA 1
ATOM 1679 C C . ALA A 1 215 ? -8.955 9.762 26.056 1.00 94.81 215 ALA A C 1
ATOM 1681 O O . ALA A 1 215 ? -7.937 10.456 26.023 1.00 94.81 215 ALA A O 1
ATOM 1682 N N . TRP A 1 216 ? -8.951 8.519 26.538 1.00 94.19 216 TRP A N 1
ATOM 1683 C CA . TRP A 1 216 ? -7.725 7.826 26.957 1.00 94.19 216 TRP A CA 1
ATOM 1684 C C . TRP A 1 216 ? -6.962 7.225 25.767 1.00 94.19 216 TRP A C 1
ATOM 1686 O O . TRP A 1 216 ? -5.729 7.236 25.756 1.00 94.19 216 TRP A O 1
ATOM 1696 N N . GLY A 1 217 ? -7.688 6.770 24.743 1.00 94.00 217 GLY A N 1
ATOM 1697 C CA . GLY A 1 217 ? -7.148 6.244 23.493 1.00 94.00 217 GLY A CA 1
ATOM 1698 C C . GLY A 1 217 ? -7.981 6.648 22.276 1.00 94.00 217 GLY A C 1
ATOM 1699 O O . GLY A 1 217 ? -9.134 7.062 22.389 1.00 94.00 217 GLY A O 1
ATOM 1700 N N . TRP A 1 218 ? -7.364 6.571 21.100 1.00 94.38 218 TRP A N 1
ATOM 1701 C CA . TRP A 1 218 ? -7.965 6.889 19.804 1.00 94.38 218 TRP A CA 1
ATOM 1702 C C . TRP A 1 218 ? -7.139 6.248 18.688 1.00 94.38 218 TRP A C 1
ATOM 1704 O O . TRP A 1 218 ? -5.944 5.993 18.859 1.00 94.38 218 TRP A O 1
ATOM 1714 N N . TRP A 1 219 ? -7.750 6.031 17.527 1.00 94.00 219 TRP A N 1
ATOM 1715 C CA . TRP A 1 219 ? -7.006 5.733 16.304 1.00 94.00 219 TRP A CA 1
ATOM 1716 C C . TRP A 1 219 ? -6.764 7.028 15.520 1.00 94.00 219 TRP A C 1
ATOM 1718 O O . TRP A 1 219 ? -7.378 8.061 15.792 1.00 94.00 219 TRP A O 1
ATOM 1728 N N . VAL A 1 220 ? -5.824 7.012 14.580 1.00 91.88 220 VAL A N 1
ATOM 1729 C CA . VAL A 1 220 ? -5.488 8.179 13.754 1.00 91.88 220 VAL A CA 1
ATOM 1730 C C . VAL A 1 220 ? -5.802 7.837 12.309 1.00 91.88 220 VAL A C 1
ATOM 1732 O O . VAL A 1 220 ? -5.308 6.834 11.798 1.00 91.88 220 VAL A O 1
ATOM 1735 N N . SER A 1 221 ? -6.631 8.654 11.660 1.00 88.56 221 SER A N 1
ATOM 1736 C CA . SER A 1 221 ? -6.980 8.462 10.258 1.00 88.56 221 SER A CA 1
ATOM 1737 C C . SER A 1 221 ? -5.811 8.747 9.333 1.00 88.56 221 SER A C 1
ATOM 1739 O O . SER A 1 221 ? -4.812 9.362 9.711 1.00 88.56 221 SER A O 1
ATOM 1741 N N . GLN A 1 222 ? -5.954 8.303 8.084 1.00 84.12 222 GLN A N 1
ATOM 1742 C CA . GLN A 1 222 ? -4.964 8.511 7.035 1.00 84.12 222 GLN A CA 1
ATOM 1743 C C . GLN A 1 222 ? -4.542 9.982 6.935 1.00 84.12 222 GLN A C 1
ATOM 1745 O O . GLN A 1 222 ? -3.379 10.262 6.679 1.00 84.12 222 GLN A O 1
ATOM 1750 N N . ASP A 1 223 ? -5.445 10.935 7.177 1.00 83.94 223 ASP A N 1
ATOM 1751 C CA . ASP A 1 223 ? -5.147 12.366 7.129 1.00 83.94 223 ASP A CA 1
ATOM 1752 C C . ASP A 1 223 ? -4.342 12.917 8.324 1.00 83.94 223 ASP A C 1
ATOM 1754 O O . ASP A 1 223 ? -4.057 14.114 8.389 1.00 83.94 223 ASP A O 1
ATOM 1758 N N . GLY A 1 224 ? -3.940 12.046 9.251 1.00 87.31 224 GLY A N 1
ATOM 1759 C CA . GLY A 1 224 ? -3.242 12.403 10.481 1.00 87.31 224 GLY A CA 1
ATOM 1760 C C . GLY A 1 224 ? -4.177 12.912 11.575 1.00 87.31 224 GLY A C 1
ATOM 1761 O O . GLY A 1 224 ? -3.696 13.403 12.598 1.00 87.31 224 GLY A O 1
ATOM 1762 N N . ARG A 1 225 ? -5.501 12.816 11.382 1.00 88.94 225 ARG A N 1
ATOM 1763 C CA . ARG A 1 225 ? -6.470 13.273 12.375 1.00 88.94 225 ARG A CA 1
ATOM 1764 C C . ARG A 1 225 ? -6.800 12.164 13.373 1.00 88.94 225 ARG A C 1
ATOM 1766 O O . ARG A 1 225 ? -7.293 11.112 12.988 1.00 88.94 225 ARG A O 1
ATOM 1773 N N . PRO A 1 226 ? -6.553 12.362 14.667 1.00 91.38 226 PRO A N 1
ATOM 1774 C CA . PRO A 1 226 ? -7.111 11.509 15.717 1.00 91.38 226 PRO A CA 1
ATOM 1775 C C . PRO A 1 226 ? -8.646 11.422 15.684 1.00 91.38 226 PRO A C 1
ATOM 1777 O O . PRO A 1 226 ? -9.336 12.437 15.574 1.00 91.38 226 PRO A O 1
ATOM 1780 N N . GLN A 1 227 ? -9.162 10.204 15.834 1.00 93.56 227 GLN A N 1
ATOM 1781 C CA . GLN A 1 227 ? -10.569 9.833 15.717 1.00 93.56 227 GLN A CA 1
ATOM 1782 C C . GLN A 1 227 ? -11.074 9.246 17.035 1.00 93.56 227 GLN A C 1
ATOM 1784 O O . GLN A 1 227 ? -10.576 8.234 17.526 1.00 93.56 227 GLN A O 1
ATOM 1789 N N . PHE A 1 228 ? -12.098 9.880 17.601 1.00 93.88 228 PHE A N 1
ATOM 1790 C CA . PHE A 1 228 ? -12.687 9.487 18.881 1.00 93.88 228 PHE A CA 1
ATOM 1791 C C . PHE A 1 228 ? -13.956 8.685 18.649 1.00 93.88 228 PHE A C 1
ATOM 1793 O O . PHE A 1 228 ? -15.055 9.155 18.908 1.00 93.88 228 PHE A O 1
ATOM 1800 N N . TYR A 1 229 ? -13.802 7.506 18.074 1.00 94.44 229 TYR A N 1
ATOM 1801 C CA . TYR A 1 229 ? -14.785 6.429 18.055 1.00 94.44 229 TYR A CA 1
ATOM 1802 C C . TYR A 1 229 ? -14.011 5.133 17.804 1.00 94.44 229 TYR A C 1
ATOM 1804 O O . TYR A 1 229 ? -12.876 5.184 17.323 1.00 94.44 229 TYR A O 1
ATOM 1812 N N . TRP A 1 230 ? -14.587 3.988 18.146 1.00 95.88 230 TRP A N 1
ATOM 1813 C CA . TRP A 1 230 ? -13.940 2.692 17.924 1.00 95.88 230 TRP A CA 1
ATOM 1814 C C . TRP A 1 230 ? -14.679 1.875 16.866 1.00 95.88 230 TRP A C 1
ATOM 1816 O O . TRP A 1 230 ? -15.699 2.325 16.344 1.00 95.88 230 TRP A O 1
ATOM 1826 N N . GLY A 1 231 ? -14.182 0.678 16.553 1.00 94.50 231 GLY A N 1
ATOM 1827 C CA . GLY A 1 231 ? -14.839 -0.248 15.632 1.00 94.50 231 GLY A CA 1
ATOM 1828 C C . GLY A 1 231 ? -16.333 -0.425 15.944 1.00 94.50 231 GLY A C 1
ATOM 1829 O O . GLY A 1 231 ? -16.719 -0.568 17.106 1.00 94.50 231 GLY A O 1
ATOM 1830 N N . GLY A 1 232 ? -17.176 -0.348 14.908 1.00 93.25 232 GLY A N 1
ATOM 1831 C CA . GLY A 1 232 ? -18.645 -0.381 15.016 1.00 93.25 232 GLY A CA 1
ATOM 1832 C C . GLY A 1 232 ? -19.293 0.855 15.666 1.00 93.25 232 GLY A C 1
ATOM 1833 O O . GLY A 1 232 ? -20.515 0.937 15.755 1.00 93.25 232 GLY A O 1
ATOM 1834 N N . GLY A 1 233 ? -18.503 1.834 16.112 1.00 94.75 233 GLY A N 1
ATOM 1835 C CA . GLY A 1 233 ? -18.983 3.144 16.542 1.00 94.75 233 GLY A CA 1
ATOM 1836 C C . GLY A 1 233 ? -19.308 4.067 15.363 1.00 94.75 233 GLY A C 1
ATOM 1837 O O . GLY A 1 233 ? -18.921 3.816 14.225 1.00 94.75 233 GLY A O 1
ATOM 1838 N N . VAL A 1 234 ? -19.984 5.184 15.643 1.00 93.19 234 VAL A N 1
ATOM 1839 C CA . VAL A 1 234 ? -20.314 6.209 14.636 1.00 93.19 234 VAL A CA 1
ATOM 1840 C C . VAL A 1 234 ? -19.413 7.440 14.825 1.00 93.19 234 VAL A C 1
ATOM 1842 O O . VAL A 1 234 ? -19.295 7.928 15.959 1.00 93.19 234 VAL A O 1
ATOM 1845 N N . PRO A 1 235 ? -18.806 7.986 13.750 1.00 92.50 235 PRO A N 1
ATOM 1846 C CA . PRO A 1 235 ? -18.013 9.207 13.808 1.00 92.50 235 PRO A CA 1
ATOM 1847 C C . PRO A 1 235 ? -18.735 10.339 14.542 1.00 92.50 235 PRO A C 1
ATOM 1849 O O . PRO A 1 235 ? -19.892 10.651 14.268 1.00 92.50 235 PRO A O 1
ATOM 1852 N N . GLY A 1 236 ? -18.038 10.964 15.491 1.00 89.88 236 GLY A N 1
ATOM 1853 C CA . GLY A 1 236 ? -18.563 12.078 16.284 1.00 89.88 236 GLY A CA 1
ATOM 1854 C C . GLY A 1 236 ? -19.343 11.685 17.543 1.00 89.88 236 GLY A C 1
ATOM 1855 O O . GLY A 1 236 ? -19.564 12.558 18.379 1.00 89.88 236 GLY A O 1
ATOM 1856 N N . LEU A 1 237 ? -19.701 10.407 17.736 1.00 93.44 237 LEU A N 1
ATOM 1857 C CA . LEU A 1 237 ? -20.431 9.974 18.937 1.00 93.44 237 LEU A CA 1
ATOM 1858 C C . LEU A 1 237 ? -19.543 9.632 20.140 1.00 93.44 237 LEU A C 1
ATOM 1860 O O . LEU A 1 237 ? -20.072 9.531 21.242 1.00 93.44 237 LEU A O 1
ATOM 1864 N N . GLN A 1 238 ? -18.228 9.458 19.958 1.00 94.75 238 GLN A N 1
ATOM 1865 C CA . GLN A 1 238 ? -17.310 9.060 21.038 1.00 94.75 238 GLN A CA 1
ATOM 1866 C C . GLN A 1 238 ? -17.722 7.765 21.743 1.00 94.75 238 GLN A C 1
ATOM 1868 O O . GLN A 1 238 ? -17.738 7.660 22.966 1.00 94.75 238 GLN A O 1
ATOM 1873 N N . LYS A 1 239 ? -18.063 6.763 20.931 1.00 96.88 239 LYS A N 1
ATOM 1874 C CA . LYS A 1 239 ? -18.563 5.460 21.368 1.00 96.88 239 LYS A CA 1
ATOM 1875 C C . LYS A 1 239 ? -17.916 4.322 20.582 1.00 96.88 239 LYS A C 1
ATOM 1877 O O . LYS A 1 239 ? -17.522 4.504 19.427 1.00 96.88 239 LYS A O 1
ATOM 1882 N N . CYS A 1 240 ? -17.831 3.163 21.221 1.00 97.06 240 CYS A N 1
ATOM 1883 C CA . CYS A 1 240 ? -17.621 1.870 20.579 1.00 97.06 240 CYS A CA 1
ATOM 1884 C C . CYS A 1 240 ? -18.971 1.279 20.130 1.00 97.06 240 CYS A C 1
ATOM 1886 O O . CYS A 1 240 ? -20.022 1.846 20.441 1.00 97.06 240 CYS A O 1
ATOM 1888 N N . ALA A 1 241 ? -18.956 0.124 19.453 1.00 96.94 241 ALA A N 1
ATOM 1889 C CA . ALA A 1 241 ? -20.169 -0.600 19.053 1.00 96.94 241 ALA A CA 1
ATOM 1890 C C . ALA A 1 241 ? -21.183 -0.756 20.205 1.00 96.94 241 ALA A C 1
ATOM 1892 O O . ALA A 1 241 ? -22.319 -0.293 20.099 1.00 96.94 241 ALA A O 1
ATOM 1893 N N . CYS A 1 242 ? -20.748 -1.276 21.361 1.00 96.62 242 CYS A N 1
ATOM 1894 C CA . CYS A 1 242 ? -21.645 -1.478 22.505 1.00 96.62 242 CYS A CA 1
ATOM 1895 C C . CYS A 1 242 ? -22.253 -0.169 23.033 1.00 96.62 242 CYS A C 1
ATOM 1897 O O . CYS A 1 242 ? -23.374 -0.157 23.538 1.00 96.62 242 CYS A O 1
ATOM 1899 N N . GLY A 1 243 ? -21.532 0.954 22.916 1.00 96.62 243 GLY A N 1
ATOM 1900 C CA . GLY A 1 243 ? -22.001 2.254 23.390 1.00 96.62 243 GLY A CA 1
ATOM 1901 C C . GLY A 1 243 ? -23.073 2.843 22.479 1.00 96.62 243 GLY A C 1
ATOM 1902 O O . GLY A 1 243 ? -23.937 3.595 22.941 1.00 96.62 243 GLY A O 1
ATOM 1903 N N . VAL A 1 244 ? -23.023 2.517 21.184 1.00 96.75 244 VAL A N 1
ATOM 1904 C CA . VAL A 1 244 ? -24.078 2.846 20.216 1.00 96.75 244 VAL A CA 1
ATOM 1905 C C . VAL A 1 244 ? -25.316 1.990 20.477 1.00 96.75 244 VAL A C 1
ATOM 1907 O O . VAL A 1 244 ? -26.421 2.523 20.518 1.00 96.75 244 VAL A O 1
ATOM 1910 N N . GLU A 1 245 ? -25.126 0.693 20.709 1.00 96.88 245 GLU A N 1
ATOM 1911 C CA . GLU A 1 245 ? -26.212 -0.272 20.917 1.00 96.88 245 GLU A CA 1
ATOM 1912 C C . GLU A 1 245 ? -26.829 -0.229 22.324 1.00 96.88 245 GLU A C 1
ATOM 1914 O O . GLU A 1 245 ? -27.937 -0.722 22.527 1.00 96.88 245 GLU A O 1
ATOM 1919 N N . GLY A 1 246 ? -26.135 0.359 23.303 1.00 95.75 246 GLY A N 1
ATOM 1920 C CA . GLY A 1 246 ? -26.547 0.332 24.710 1.00 95.75 246 GLY A CA 1
ATOM 1921 C C . GLY A 1 246 ? -26.345 -1.037 25.368 1.00 95.75 246 GLY A C 1
ATOM 1922 O O . GLY A 1 246 ? -27.079 -1.389 26.287 1.00 95.75 246 GLY A O 1
ATOM 1923 N N . THR A 1 247 ? -25.374 -1.813 24.882 1.00 95.94 247 THR A N 1
ATOM 1924 C CA . THR A 1 247 ? -25.097 -3.203 25.282 1.00 95.94 247 THR A CA 1
ATOM 1925 C C . THR A 1 247 ? -23.781 -3.356 26.051 1.00 95.94 247 THR A C 1
ATOM 1927 O O . THR A 1 247 ? -23.324 -4.478 26.266 1.00 95.94 247 THR A O 1
ATOM 1930 N N . CYS A 1 248 ? -23.140 -2.251 26.454 1.00 94.81 248 CYS A N 1
ATOM 1931 C CA . CYS A 1 248 ? -21.862 -2.315 27.160 1.00 94.81 248 CYS A CA 1
ATOM 1932 C C . CYS A 1 248 ? -21.973 -3.010 28.525 1.00 94.81 248 CYS A C 1
ATOM 1934 O O . CYS A 1 248 ? -23.016 -3.020 29.176 1.00 94.81 248 CYS A O 1
ATOM 1936 N N . THR A 1 249 ? -20.848 -3.567 28.968 1.00 92.38 249 THR A N 1
ATOM 1937 C CA . THR A 1 249 ? -20.707 -4.196 30.284 1.00 92.38 249 THR A CA 1
ATOM 1938 C C . THR A 1 249 ? -20.812 -3.156 31.404 1.00 92.38 249 THR A C 1
ATOM 1940 O O . THR A 1 249 ? -20.278 -2.050 31.287 1.00 92.38 249 THR A O 1
ATOM 1943 N N . GLY A 1 250 ? -21.464 -3.535 32.508 1.00 88.62 250 GLY A N 1
ATOM 1944 C CA . GLY A 1 250 ? -21.659 -2.665 33.669 1.00 88.62 250 GLY A CA 1
ATOM 1945 C C . GLY A 1 250 ? -22.523 -1.449 33.338 1.00 88.62 250 GLY A C 1
ATOM 1946 O O . GLY A 1 250 ? -23.492 -1.556 32.594 1.00 88.62 250 GLY A O 1
ATOM 1947 N N . ASP A 1 251 ? -22.145 -0.292 33.881 1.00 86.00 251 ASP A N 1
ATOM 1948 C CA . ASP A 1 251 ? -22.838 0.985 33.663 1.00 86.00 251 ASP A CA 1
ATOM 1949 C C . ASP A 1 251 ? -22.151 1.855 32.589 1.00 86.00 251 ASP A C 1
ATOM 1951 O O . ASP A 1 251 ? -22.381 3.066 32.506 1.00 86.00 251 ASP A O 1
ATOM 1955 N N . SER A 1 252 ? -21.260 1.271 31.778 1.00 93.56 252 SER A N 1
ATOM 1956 C CA . SER A 1 252 ? -20.519 2.029 30.767 1.00 93.56 252 SER A CA 1
ATOM 1957 C C . SER A 1 252 ? -21.427 2.521 29.636 1.00 93.56 252 SER A C 1
ATOM 1959 O O . SER A 1 252 ? -22.226 1.774 29.077 1.00 93.56 252 SER A O 1
ATOM 1961 N N . LEU A 1 253 ? -21.264 3.790 29.252 1.00 94.69 253 LEU A N 1
ATOM 1962 C CA . LEU A 1 253 ? -22.030 4.437 28.177 1.00 94.69 253 LEU A CA 1
ATOM 1963 C C . LEU A 1 253 ? -21.234 4.614 26.874 1.00 94.69 253 LEU A C 1
ATOM 1965 O O . LEU A 1 253 ? -21.793 5.076 25.872 1.00 94.69 253 LEU A O 1
ATOM 1969 N N . THR A 1 254 ? -19.936 4.304 26.887 1.00 96.38 254 THR A N 1
ATOM 1970 C CA . THR A 1 254 ? -19.013 4.557 25.771 1.00 96.38 254 THR A CA 1
ATOM 1971 C C . THR A 1 254 ? -18.480 3.265 25.166 1.00 96.38 254 THR A C 1
ATOM 1973 O O . THR A 1 254 ? -18.710 3.022 23.980 1.00 96.38 254 THR A O 1
ATOM 1976 N N . CYS A 1 255 ? -17.798 2.445 25.964 1.00 97.12 255 CYS A N 1
ATOM 1977 C CA . CYS A 1 255 ? -17.117 1.217 25.542 1.00 97.12 255 CYS A CA 1
ATOM 1978 C C . CYS A 1 255 ? -17.063 0.205 26.691 1.00 97.12 255 CYS A C 1
ATOM 1980 O O . CYS A 1 255 ? -17.101 0.603 27.856 1.00 97.12 255 CYS A O 1
ATOM 1982 N N . ASN A 1 256 ? -16.907 -1.087 26.409 1.00 96.19 256 ASN A N 1
ATOM 1983 C CA . ASN A 1 256 ? -16.758 -2.096 27.461 1.00 96.19 256 ASN A CA 1
ATOM 1984 C C . ASN A 1 256 ? -15.561 -1.770 28.364 1.00 96.19 256 ASN A C 1
ATOM 1986 O O . ASN A 1 256 ? -15.695 -1.749 29.584 1.00 96.19 256 ASN A O 1
ATOM 1990 N N . CYS A 1 257 ? -14.426 -1.406 27.770 1.00 95.25 257 CYS A N 1
ATOM 1991 C CA . CYS A 1 257 ? -13.198 -1.042 28.473 1.00 95.25 257 CYS A CA 1
ATOM 1992 C C . CYS A 1 257 ? -13.278 0.228 29.329 1.00 95.25 257 CYS A C 1
ATOM 1994 O O . CYS A 1 257 ? -12.382 0.490 30.129 1.00 95.25 257 CYS A O 1
ATOM 1996 N N . ASP A 1 258 ? -14.355 1.000 29.199 1.00 95.19 258 ASP A N 1
ATOM 1997 C CA . ASP A 1 258 ? -14.619 2.167 30.038 1.00 95.19 258 ASP A CA 1
ATOM 1998 C C . ASP A 1 258 ? -15.416 1.829 31.313 1.00 95.19 258 ASP A C 1
ATOM 2000 O O . ASP A 1 258 ? -15.626 2.703 32.153 1.00 95.19 258 ASP A O 1
ATOM 2004 N N . SER A 1 259 ? -15.848 0.574 31.489 1.00 92.44 259 SER A N 1
ATOM 2005 C CA . SER A 1 259 ? -16.512 0.128 32.717 1.00 92.44 259 SER A CA 1
ATOM 2006 C C . SER A 1 259 ? -15.541 0.117 33.900 1.00 92.44 259 SER A C 1
ATOM 2008 O O . SER A 1 259 ? -14.441 -0.433 33.821 1.00 92.44 259 SER A O 1
ATOM 2010 N N . ASP A 1 260 ? -15.975 0.652 35.041 1.00 82.56 260 ASP A N 1
ATOM 2011 C CA . ASP A 1 260 ? -15.217 0.551 36.286 1.00 82.56 260 ASP A CA 1
ATOM 2012 C C . ASP A 1 260 ? -15.278 -0.891 36.837 1.00 82.56 260 ASP A C 1
ATOM 2014 O O . ASP A 1 260 ? -16.332 -1.525 36.840 1.00 82.56 260 ASP A O 1
ATOM 2018 N N . GLY A 1 261 ? -14.145 -1.415 37.323 1.00 66.06 261 GLY A N 1
ATOM 2019 C CA . GLY A 1 261 ? -14.109 -2.604 38.187 1.00 66.06 261 GLY A CA 1
ATOM 2020 C C . GLY A 1 261 ? -14.574 -3.930 37.566 1.00 66.06 261 GLY A C 1
ATOM 2021 O O . GLY A 1 261 ? -15.408 -4.613 38.157 1.00 66.06 261 GLY A O 1
ATOM 2022 N N . SER A 1 262 ? -14.011 -4.340 36.422 1.00 65.94 262 SER A N 1
ATOM 2023 C CA . SER A 1 262 ? -14.315 -5.656 35.832 1.00 65.94 262 SER A CA 1
ATOM 2024 C C . SER A 1 262 ? -13.975 -6.812 36.784 1.00 65.94 262 SER A C 1
ATOM 2026 O O . SER A 1 262 ? -12.818 -6.991 37.170 1.00 65.94 262 SER A O 1
ATOM 2028 N N . ALA A 1 263 ? -14.973 -7.633 37.122 1.00 65.69 263 ALA A N 1
ATOM 2029 C CA . ALA A 1 263 ? -14.780 -8.863 37.895 1.00 65.69 263 ALA A CA 1
ATOM 2030 C C . ALA A 1 263 ? -14.201 -10.018 37.050 1.00 65.69 263 ALA A C 1
ATOM 2032 O O . ALA A 1 263 ? -13.702 -10.995 37.608 1.00 65.69 263 ALA A O 1
ATOM 2033 N N . THR A 1 264 ? -14.256 -9.910 35.718 1.00 77.38 264 THR A N 1
ATOM 2034 C CA . THR A 1 264 ? -13.798 -10.927 34.756 1.00 77.38 264 THR A CA 1
ATOM 2035 C C . THR A 1 264 ? -13.043 -10.269 33.590 1.00 77.38 264 THR A C 1
ATOM 2037 O O . THR A 1 264 ? -13.605 -10.115 32.505 1.00 77.38 264 THR A O 1
ATOM 2040 N N . PRO A 1 265 ? -11.794 -9.816 33.795 1.00 83.56 265 PRO A N 1
ATOM 2041 C CA . PRO A 1 265 ? -10.944 -9.321 32.712 1.00 83.56 265 PRO A CA 1
ATOM 2042 C C . PRO A 1 265 ? -10.485 -10.459 31.769 1.00 83.56 265 PRO A C 1
ATOM 2044 O O . PRO A 1 265 ? -10.429 -11.614 32.201 1.00 83.56 265 PRO A O 1
ATOM 2047 N N . PRO A 1 266 ? -10.091 -10.148 30.517 1.00 90.19 266 PRO A N 1
ATOM 2048 C CA . PRO A 1 266 ? -10.126 -8.822 29.898 1.00 90.19 266 PRO A CA 1
ATOM 2049 C C . PRO A 1 266 ? -11.531 -8.445 29.398 1.00 90.19 266 PRO A C 1
ATOM 2051 O O . PRO A 1 266 ? -12.288 -9.300 28.943 1.00 90.19 266 PRO A O 1
ATOM 2054 N N . LEU A 1 267 ? -11.872 -7.154 29.452 1.00 94.19 267 LEU A N 1
ATOM 2055 C CA . LEU A 1 267 ? -12.994 -6.626 28.666 1.00 94.19 267 LEU A CA 1
ATOM 2056 C C . LEU A 1 267 ? -12.520 -6.380 27.231 1.00 94.19 267 LEU A C 1
ATOM 2058 O O . LEU A 1 267 ? -11.323 -6.198 26.996 1.00 94.19 267 LEU A O 1
ATOM 2062 N N . VAL A 1 268 ? -13.449 -6.399 26.276 1.00 95.25 268 VAL A N 1
ATOM 2063 C CA . VAL A 1 268 ? -13.116 -6.341 24.849 1.00 95.25 268 VAL A CA 1
ATOM 2064 C C . VAL A 1 268 ? -14.025 -5.360 24.123 1.00 95.25 268 VAL A C 1
ATOM 2066 O O . VAL A 1 268 ? -15.250 -5.431 24.235 1.00 95.25 268 VAL A O 1
ATOM 2069 N N . ASP A 1 269 ? -13.415 -4.486 23.330 1.00 96.44 269 ASP A N 1
ATOM 2070 C CA . ASP A 1 269 ? -14.083 -3.654 22.336 1.00 96.44 269 ASP A CA 1
ATOM 2071 C C . ASP A 1 269 ? -13.527 -3.995 20.949 1.00 96.44 269 ASP A C 1
ATOM 2073 O O . ASP A 1 269 ? -12.350 -3.774 20.653 1.00 96.44 269 ASP A O 1
ATOM 2077 N N . THR A 1 270 ? -14.380 -4.548 20.089 1.00 95.75 270 THR A N 1
ATOM 2078 C CA . THR A 1 270 ? -14.032 -4.935 18.718 1.00 95.75 270 THR A CA 1
ATOM 2079 C C . THR A 1 270 ? -15.043 -4.378 17.723 1.00 95.75 270 THR A C 1
ATOM 2081 O O . THR A 1 270 ? -16.200 -4.144 18.074 1.00 95.75 270 THR A O 1
ATOM 2084 N N . GLY A 1 271 ? -14.613 -4.161 16.484 1.00 94.94 271 GLY A N 1
ATOM 2085 C CA . GLY A 1 271 ? -15.505 -3.837 15.379 1.00 94.94 271 GLY A CA 1
ATOM 2086 C C . GLY A 1 271 ? -14.770 -3.303 14.155 1.00 94.94 271 GLY A C 1
ATOM 2087 O O . GLY A 1 271 ? -13.547 -3.171 14.146 1.00 94.94 271 GLY A O 1
ATOM 2088 N N . LEU A 1 272 ? -15.542 -2.961 13.126 1.00 95.25 272 LEU A N 1
ATOM 2089 C CA . LEU A 1 272 ? -15.020 -2.483 11.848 1.00 95.25 272 LEU A CA 1
ATOM 2090 C C . LEU A 1 272 ? -15.002 -0.951 11.779 1.00 95.25 272 LEU A C 1
ATOM 2092 O O . LEU A 1 272 ? -15.945 -0.281 12.207 1.00 95.25 272 LEU A O 1
ATOM 2096 N N . LEU A 1 273 ? -13.942 -0.397 11.196 1.00 93.38 273 LEU A N 1
ATOM 2097 C CA . LEU A 1 273 ? -13.887 0.974 10.699 1.00 93.38 273 LEU A CA 1
ATOM 2098 C C . LEU A 1 273 ? -14.311 0.970 9.231 1.00 93.38 273 LEU A C 1
ATOM 2100 O O . LEU A 1 273 ? -13.549 0.500 8.399 1.00 93.38 273 LEU A O 1
ATOM 2104 N N . GLN A 1 274 ? -15.507 1.475 8.918 1.00 90.50 274 GLN A N 1
ATOM 2105 C CA . GLN A 1 274 ? -16.095 1.385 7.565 1.00 90.50 274 GLN A CA 1
ATOM 2106 C C . GLN A 1 274 ? -16.355 2.752 6.908 1.00 90.50 274 GLN A C 1
ATOM 2108 O O . GLN A 1 274 ? -16.768 2.843 5.753 1.00 90.50 274 GLN A O 1
ATOM 2113 N N . PHE A 1 275 ? -16.143 3.846 7.644 1.00 83.75 275 PHE A N 1
ATOM 2114 C CA . PHE A 1 275 ? -16.431 5.189 7.151 1.00 83.75 275 PHE A CA 1
ATOM 2115 C C . PHE A 1 275 ? -15.273 5.716 6.311 1.00 83.75 275 PHE A C 1
ATOM 2117 O O . PHE A 1 275 ? -14.193 6.008 6.827 1.00 83.75 275 PHE A O 1
ATOM 2124 N N . LYS A 1 276 ? -15.529 5.915 5.017 1.00 75.38 276 LYS A N 1
ATOM 2125 C CA . LYS A 1 276 ? -14.619 6.655 4.144 1.00 75.38 276 LYS A CA 1
ATOM 2126 C C . LYS A 1 276 ? -14.637 8.126 4.528 1.00 75.38 276 LYS A C 1
ATOM 2128 O O . LYS A 1 276 ? -15.701 8.733 4.644 1.00 75.38 276 LYS A O 1
ATOM 2133 N N 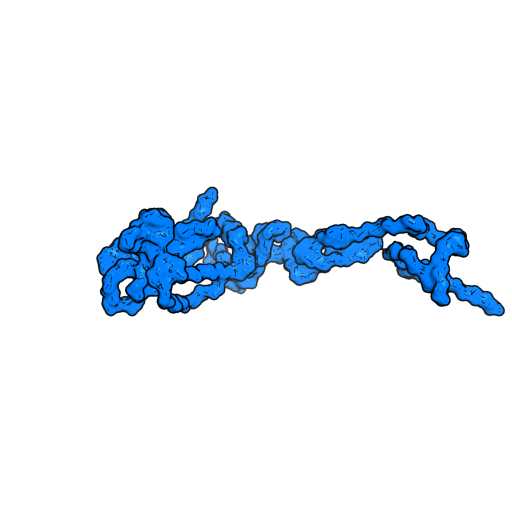. VAL A 1 277 ? -13.458 8.708 4.713 1.00 62.06 277 VAL A N 1
ATOM 2134 C CA . VAL A 1 277 ? -13.336 10.159 4.849 1.00 62.06 277 VAL A CA 1
ATOM 2135 C C . VAL A 1 277 ? -13.611 10.755 3.469 1.00 62.06 277 VAL A C 1
ATOM 2137 O O . VAL A 1 277 ? -12.786 10.641 2.566 1.00 62.06 277 VAL A O 1
ATOM 2140 N N . SER A 1 278 ? -14.797 11.332 3.282 1.00 48.78 278 SER A N 1
ATOM 2141 C CA . SER A 1 278 ? -15.120 12.103 2.083 1.00 48.78 278 SER A CA 1
ATOM 2142 C C . SER A 1 278 ? -14.234 13.350 2.059 1.00 48.78 278 SER A C 1
ATOM 2144 O O . SER A 1 278 ? -14.358 14.194 2.949 1.00 48.78 278 SER A O 1
AT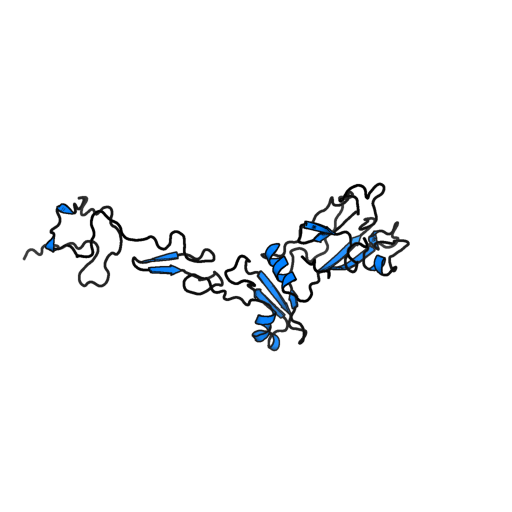OM 2146 N N . ASN A 1 279 ? -13.330 13.446 1.082 1.00 44.31 279 ASN A N 1
ATOM 2147 C CA . ASN A 1 279 ? -12.663 14.709 0.747 1.00 44.31 279 ASN A CA 1
ATOM 2148 C C . ASN A 1 279 ? -13.627 15.642 0.014 1.00 44.31 279 ASN A C 1
ATOM 2150 O O . ASN A 1 279 ? -14.354 15.140 -0.874 1.00 44.31 279 ASN A O 1
#

Foldseek 3Di:
DDDDPDDDDQADPPGPDGHDFDDPWDDDPNHTDDPVPDDPVPDDPPDDPPDTPQDPPCVVHQAAQPFDWDDDSPDIATDLPPSCADDRRRQAHVFALDLVRVCVPPLVPDQKDWGWHDNPGSDDADIAIWIWGNVDVVDIDTHFDWPDPDDDDDDPQQAAPSDDDDTDRDRQDLVNVLVVCVPDPWDKDKDKDWDDLQWFQDQPDVFPPDPRRRGSHFDADSVRRTFQEAACGDGPPNAANCLVVVNAPDPDNHHVSRDPDDPDGTGMGMHMDIDDDDD

Organism: NCBI:txid31246

Radius of gyration: 33.47 Å; chains: 1; bounding box: 86×42×89 Å

InterPro domains:
  IPR000742 EGF-like domain [PF00008] (58-88)
  IPR000742 EGF-like domain [PS50026] (54-91)
  IPR001791 Laminin G domain [PS50025] (1-52)

pLDDT: mean 89.6, std 9.78, range [38.72, 98.25]